Protein AF-A0A919C520-F1 (afdb_monomer_lite)

Secondary structure (DSSP, 8-state):
--EEEEE-TTS-EEEEEEEEEETTEEEEEEEEE--TT----GGGS--B-SSTT-EEEEEEEETTTTEEEEEEEETTEEEEEEEEHHHHHTT--SS-SEEEE---S-SSTTSPEEEEEEETTEEEEEE-PPPBTTTB-GGGT---EEEEEETTT--EEEEEE--TTTT-SS-EEEEEEEEEETTEEEEEEEEEESSTTS-EEEEEE-

pLDDT: mean 95.37, std 3.58, range [65.62, 98.81]

Sequence (206 aa):
MAMGVQHGADGTLWIWTETDAVDGYGRGVTRFRFAPGATRTTGDVNIRHPVEGSRTNQPALCPVTGRIAVRYRLGGTPRYRVWDLAAFTARDYAAGLADLAQTGAHPDPAAPFQGFALHGDHLYQLAGSAYDPRANPPAGHGDTHVSCLDIRTGELLARHRTEAAYSLRHREPEGLAVRTTGGTPHLYLGFASGDRGARKFSIYYK

Structure (mmCIF, N/CA/C/O backbone):
data_AF-A0A919C520-F1
#
_entry.id   AF-A0A919C520-F1
#
loop_
_atom_site.group_PDB
_atom_site.id
_atom_site.type_symbol
_atom_site.label_atom_id
_atom_site.label_alt_id
_atom_site.label_comp_id
_atom_site.label_asym_id
_atom_site.label_entity_id
_atom_site.label_seq_id
_atom_site.pdbx_PDB_ins_code
_atom_site.Cartn_x
_atom_site.Cartn_y
_atom_site.Cartn_z
_atom_site.occupancy
_atom_site.B_iso_or_equiv
_atom_site.auth_seq_id
_atom_site.auth_comp_id
_atom_site.auth_asym_id
_atom_site.auth_atom_id
_atom_site.pdbx_PDB_model_num
ATOM 1 N N . MET A 1 1 ? -5.066 1.626 -5.916 1.00 65.62 1 MET A N 1
ATOM 2 C CA . MET A 1 1 ? -6.136 1.095 -5.044 1.00 65.62 1 MET A CA 1
ATOM 3 C C . MET A 1 1 ? -5.483 0.266 -3.948 1.00 65.62 1 MET A C 1
ATOM 5 O O . MET A 1 1 ? -4.472 -0.361 -4.227 1.00 65.62 1 MET A O 1
ATOM 9 N N . ALA A 1 2 ? -6.013 0.273 -2.726 1.00 86.19 2 ALA A N 1
ATOM 10 C CA . ALA A 1 2 ? -5.552 -0.598 -1.642 1.00 86.19 2 ALA A CA 1
ATOM 11 C C . ALA A 1 2 ? -6.749 -1.231 -0.925 1.00 86.19 2 ALA A C 1
ATOM 13 O O . ALA A 1 2 ? -7.864 -0.701 -0.976 1.00 86.19 2 ALA A O 1
ATOM 14 N N . MET A 1 3 ? -6.511 -2.368 -0.275 1.00 92.38 3 MET A N 1
ATOM 15 C CA . MET A 1 3 ? -7.513 -3.071 0.516 1.00 92.38 3 MET A CA 1
ATOM 16 C C . MET A 1 3 ? -6.903 -3.593 1.815 1.00 92.38 3 MET A C 1
ATOM 18 O O . MET A 1 3 ? -5.759 -4.040 1.839 1.00 92.38 3 MET A O 1
ATOM 22 N N . GLY A 1 4 ? -7.701 -3.582 2.879 1.00 94.25 4 GLY A N 1
ATOM 23 C CA . GLY A 1 4 ? -7.381 -4.213 4.156 1.00 94.25 4 GLY A CA 1
ATOM 24 C C . GLY A 1 4 ? -8.433 -5.250 4.533 1.00 94.25 4 GLY A C 1
ATOM 25 O O . GLY A 1 4 ? -9.612 -5.084 4.226 1.00 94.25 4 GLY A O 1
ATOM 26 N N . VAL A 1 5 ? -8.016 -6.304 5.230 1.00 94.75 5 VAL A N 1
ATOM 27 C CA . VAL A 1 5 ? -8.920 -7.325 5.776 1.00 94.75 5 VAL A CA 1
ATOM 28 C C . VAL A 1 5 ? -8.824 -7.298 7.294 1.00 94.75 5 VAL A C 1
ATOM 30 O O . VAL A 1 5 ? -7.732 -7.384 7.854 1.00 94.75 5 VAL A O 1
ATOM 33 N N . GLN A 1 6 ? -9.968 -7.171 7.958 1.00 95.31 6 GLN A N 1
ATOM 34 C CA . GLN A 1 6 ? -10.083 -7.226 9.411 1.00 95.31 6 GLN A CA 1
ATOM 35 C C . GLN A 1 6 ? -10.979 -8.399 9.806 1.00 95.31 6 GLN A C 1
ATOM 37 O O . GLN A 1 6 ? -12.111 -8.512 9.338 1.00 95.31 6 GLN A O 1
ATOM 42 N N . HIS A 1 7 ? -10.484 -9.228 10.719 1.00 93.25 7 HIS A N 1
ATOM 43 C CA . HIS A 1 7 ? -11.265 -10.273 11.368 1.00 93.25 7 HIS A CA 1
ATOM 44 C C . HIS A 1 7 ? -11.895 -9.700 12.643 1.00 93.25 7 HIS A C 1
ATOM 46 O O . HIS A 1 7 ? -11.189 -9.207 13.521 1.00 93.25 7 HIS A O 1
ATOM 52 N N . GLY A 1 8 ? -13.223 -9.717 12.719 1.00 91.19 8 GLY A N 1
ATOM 53 C CA . GLY A 1 8 ? -13.971 -9.441 13.939 1.00 91.19 8 GLY A CA 1
ATOM 54 C C . GLY A 1 8 ? -13.859 -10.605 14.921 1.00 91.19 8 GLY A C 1
ATOM 55 O O . GLY A 1 8 ? -13.688 -11.755 14.515 1.00 91.19 8 GLY A O 1
ATOM 56 N N . ALA A 1 9 ? -13.975 -10.310 16.217 1.00 89.00 9 ALA A N 1
ATOM 57 C CA . ALA A 1 9 ? -13.957 -11.328 17.271 1.00 89.00 9 ALA A C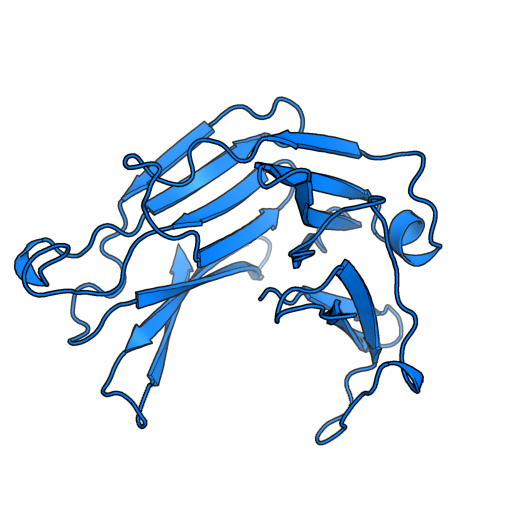A 1
ATOM 58 C C . ALA A 1 9 ? -15.129 -12.325 17.157 1.00 89.00 9 ALA A C 1
ATOM 60 O O . ALA A 1 9 ? -15.024 -13.465 17.591 1.00 89.00 9 ALA A O 1
ATOM 61 N N . ASP A 1 10 ? -16.222 -11.902 16.524 1.00 92.69 10 ASP A N 1
ATOM 62 C CA . ASP A 1 10 ? -17.411 -12.692 16.194 1.00 92.69 10 ASP A CA 1
ATOM 63 C C . ASP A 1 10 ? -17.260 -13.515 14.896 1.00 92.69 10 ASP A C 1
ATOM 65 O O . ASP A 1 10 ? -18.227 -14.095 14.407 1.00 92.69 10 ASP A O 1
ATOM 69 N N . GLY A 1 11 ? -16.067 -13.531 14.293 1.00 91.81 11 GLY A N 1
ATOM 70 C CA . GLY A 1 11 ? -15.808 -14.172 13.004 1.00 91.81 11 GLY A CA 1
ATOM 71 C C . GLY A 1 11 ? -16.240 -13.343 11.790 1.00 91.81 11 GLY A C 1
ATOM 72 O O . GLY A 1 11 ? -16.068 -13.792 10.655 1.00 91.81 11 GLY A O 1
ATOM 73 N N . THR A 1 12 ? -16.762 -12.125 11.979 1.00 95.44 12 THR A N 1
ATOM 74 C CA . THR A 1 12 ? -17.135 -11.255 10.860 1.00 95.44 12 THR A CA 1
ATOM 75 C C . THR A 1 12 ? -15.896 -10.812 10.082 1.00 95.44 12 THR A C 1
ATOM 77 O O . THR A 1 12 ? -14.954 -10.257 10.643 1.00 95.44 12 THR A O 1
ATOM 80 N N . LEU A 1 13 ? -15.912 -10.988 8.761 1.00 96.44 13 LEU A N 1
ATOM 81 C CA . LEU A 1 13 ? -14.871 -10.471 7.873 1.00 96.44 13 LEU A CA 1
ATOM 82 C C . LEU A 1 13 ? -15.247 -9.078 7.372 1.00 96.44 13 LEU A C 1
ATOM 84 O O . LEU A 1 13 ? -16.271 -8.901 6.710 1.00 96.44 13 LEU A O 1
ATOM 88 N N . TRP A 1 14 ? -14.400 -8.100 7.665 1.00 96.94 14 TRP A N 1
ATOM 89 C CA . TRP A 1 14 ? -14.538 -6.726 7.200 1.00 96.94 14 TRP A CA 1
ATOM 90 C C . TRP A 1 14 ? -13.512 -6.432 6.113 1.00 96.94 14 TRP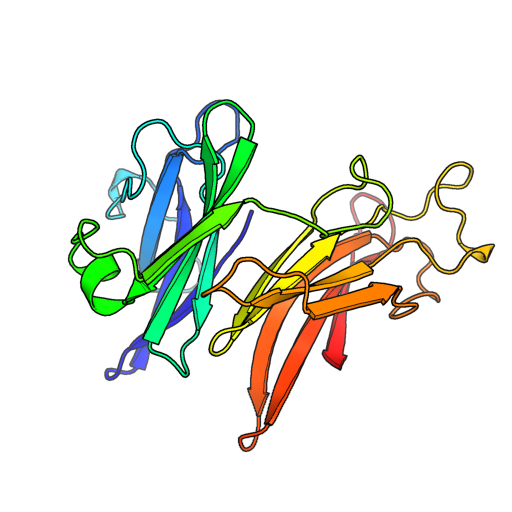 A C 1
ATOM 92 O O . TRP A 1 14 ? -12.317 -6.669 6.298 1.00 96.94 14 TRP A O 1
ATOM 102 N N . ILE A 1 15 ? -13.978 -5.869 5.002 1.00 97.00 15 ILE A N 1
ATOM 103 C CA . ILE A 1 15 ? -13.124 -5.347 3.935 1.00 97.00 15 ILE A CA 1
ATOM 104 C C . ILE A 1 15 ? -13.029 -3.841 4.097 1.00 97.00 15 ILE A C 1
ATOM 106 O O . ILE A 1 15 ? -14.057 -3.170 4.162 1.00 97.00 15 ILE A O 1
ATOM 110 N N . TRP A 1 16 ? -11.806 -3.328 4.141 1.00 97.62 16 TRP A N 1
ATOM 111 C CA . TRP A 1 16 ? -11.489 -1.908 4.125 1.00 97.62 16 TRP A CA 1
ATOM 112 C C . TRP A 1 16 ? -11.004 -1.507 2.744 1.00 97.62 16 TRP A C 1
ATOM 114 O O . TRP A 1 16 ? -10.153 -2.186 2.174 1.00 97.62 16 TRP A O 1
ATOM 124 N N . THR A 1 17 ? -11.518 -0.406 2.209 1.00 96.25 17 THR A N 1
ATOM 125 C CA . THR A 1 17 ? -11.112 0.075 0.888 1.00 96.25 17 THR A CA 1
ATOM 126 C C . THR A 1 17 ? -11.341 1.575 0.734 1.00 96.25 17 THR A C 1
ATOM 128 O O . THR A 1 17 ? -12.060 2.206 1.514 1.00 96.25 17 THR A O 1
ATOM 131 N N . GLU A 1 18 ? -10.688 2.127 -0.278 1.00 95.12 18 GLU A N 1
ATOM 132 C CA . GLU A 1 18 ? -10.906 3.470 -0.798 1.00 95.12 18 GLU A CA 1
ATOM 133 C C . GLU A 1 18 ? -12.329 3.593 -1.383 1.00 95.12 18 GLU A C 1
ATOM 135 O O . GLU A 1 18 ? -12.842 2.660 -1.998 1.00 95.12 18 GLU A O 1
ATOM 140 N N . THR A 1 19 ? -12.997 4.730 -1.190 1.00 94.88 19 THR A N 1
ATOM 141 C CA . THR A 1 19 ? -14.359 4.976 -1.695 1.00 94.88 19 THR A CA 1
ATOM 142 C C . THR A 1 19 ? -14.589 6.463 -1.987 1.00 94.88 19 THR A C 1
ATOM 144 O O . THR A 1 19 ? -13.684 7.281 -1.810 1.00 94.88 19 THR A O 1
ATOM 147 N N . ASP A 1 20 ? -15.806 6.821 -2.410 1.00 93.38 20 ASP A N 1
ATOM 148 C CA . ASP A 1 20 ? -16.211 8.198 -2.733 1.00 93.38 20 ASP A CA 1
ATOM 149 C C . ASP A 1 20 ? -15.292 8.825 -3.795 1.00 93.38 20 ASP A C 1
ATOM 151 O O . ASP A 1 20 ? -14.592 9.818 -3.565 1.00 93.38 20 ASP A O 1
ATOM 155 N N . ALA A 1 21 ? -15.214 8.144 -4.942 1.00 91.88 21 ALA A N 1
ATOM 156 C CA . ALA A 1 21 ? -14.310 8.497 -6.023 1.00 91.88 21 ALA A CA 1
ATOM 157 C C . ALA A 1 21 ? -14.768 9.747 -6.779 1.00 91.88 21 ALA A C 1
ATOM 159 O O . ALA A 1 21 ? -15.905 9.837 -7.235 1.00 91.88 21 ALA A O 1
ATOM 160 N N . VAL A 1 22 ? -13.828 10.667 -6.981 1.00 88.19 22 VAL A N 1
ATOM 161 C CA . VAL A 1 22 ? -13.938 11.798 -7.907 1.00 88.19 22 VAL A CA 1
ATOM 162 C C . VAL A 1 22 ? -12.764 11.690 -8.874 1.00 88.19 22 VAL A C 1
ATOM 164 O O . VAL A 1 22 ? -11.627 11.478 -8.443 1.00 88.19 22 VAL A O 1
ATOM 167 N N . ASP A 1 23 ? -13.031 11.769 -10.177 1.00 87.75 23 ASP A N 1
ATOM 168 C CA . ASP A 1 23 ? -12.045 11.574 -11.257 1.00 87.75 23 ASP A CA 1
ATOM 169 C C . ASP A 1 23 ? -11.238 10.265 -11.133 1.00 87.75 23 ASP A C 1
ATOM 171 O O . ASP A 1 23 ? -10.046 10.220 -11.425 1.00 87.75 23 ASP A O 1
ATOM 175 N N . GLY A 1 24 ? -11.872 9.201 -10.629 1.00 86.25 24 GLY A N 1
ATOM 176 C CA . GLY A 1 24 ? -11.227 7.898 -10.425 1.00 86.25 24 GLY A CA 1
ATOM 177 C C . GLY A 1 24 ? -10.381 7.771 -9.151 1.00 86.25 24 GLY A C 1
ATOM 178 O O . GLY A 1 24 ? -9.782 6.721 -8.935 1.00 86.25 24 GLY A O 1
ATOM 179 N N . TYR A 1 25 ? -10.356 8.788 -8.282 1.00 88.00 25 TYR A N 1
ATOM 180 C CA . TYR A 1 25 ? -9.616 8.767 -7.015 1.00 88.00 25 TYR A CA 1
ATOM 181 C C . TYR A 1 25 ? -10.553 8.933 -5.822 1.00 88.00 25 TYR A C 1
ATOM 183 O O . TYR A 1 25 ? -11.295 9.913 -5.743 1.00 88.00 25 TYR A O 1
ATOM 191 N N . GLY A 1 26 ? -10.489 8.013 -4.865 1.00 90.50 26 GLY A N 1
ATOM 19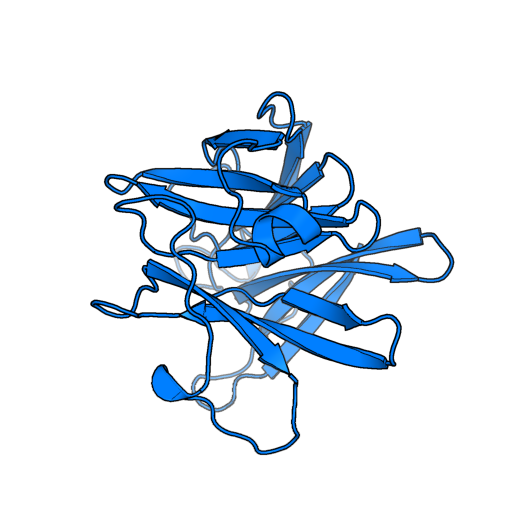2 C CA . GLY A 1 26 ? -11.311 8.041 -3.663 1.00 90.50 26 GLY A CA 1
ATOM 193 C C . GLY A 1 26 ? -10.870 9.091 -2.655 1.00 90.50 26 GLY A C 1
ATOM 194 O O . GLY A 1 26 ? -9.690 9.247 -2.321 1.00 90.50 26 GLY A O 1
ATOM 195 N N . ARG A 1 27 ? -11.852 9.825 -2.146 1.00 93.31 27 ARG A N 1
ATOM 196 C CA . ARG A 1 27 ? -11.678 10.824 -1.083 1.00 93.31 27 ARG A CA 1
ATOM 197 C C . ARG A 1 27 ? -11.965 10.251 0.300 1.00 93.31 27 ARG A C 1
ATOM 199 O O . ARG A 1 27 ? -11.598 10.855 1.300 1.00 93.31 27 ARG A O 1
ATOM 206 N N . GLY A 1 28 ? -12.607 9.087 0.353 1.00 94.94 28 GLY A N 1
ATOM 207 C CA . GLY A 1 28 ? -12.981 8.435 1.593 1.00 94.94 28 GLY A CA 1
ATOM 208 C C . GLY A 1 28 ? -12.366 7.053 1.758 1.00 94.94 28 GLY A C 1
ATOM 209 O O . GLY A 1 28 ? -11.882 6.428 0.816 1.00 94.94 28 GLY A O 1
ATOM 210 N N . VAL A 1 29 ? -12.454 6.557 2.984 1.00 97.25 29 VAL A N 1
ATOM 211 C CA . VAL A 1 29 ? -12.217 5.164 3.354 1.00 97.25 29 VAL A CA 1
ATOM 212 C C . VAL A 1 29 ? -13.527 4.589 3.870 1.00 97.25 29 VAL A C 1
ATOM 214 O O . VAL A 1 29 ? -14.287 5.252 4.577 1.00 97.25 29 VAL A O 1
ATOM 217 N N . THR A 1 30 ? -13.812 3.335 3.556 1.00 96.69 30 THR A N 1
ATOM 218 C CA . THR A 1 30 ? -14.937 2.629 4.160 1.00 96.69 30 THR A CA 1
ATOM 219 C C . THR A 1 30 ? -14.545 1.242 4.625 1.00 96.69 30 THR A C 1
ATOM 221 O O . THR A 1 30 ? -13.476 0.734 4.287 1.00 96.69 30 THR A O 1
ATOM 224 N N . ARG A 1 31 ? -15.444 0.641 5.406 1.00 96.25 31 ARG A N 1
ATOM 225 C CA . ARG A 1 31 ? -15.443 -0.788 5.670 1.00 96.25 31 ARG A CA 1
ATOM 226 C C . ARG A 1 31 ? -16.840 -1.358 5.509 1.00 96.25 31 ARG A C 1
ATOM 228 O O . ARG A 1 31 ? -17.814 -0.709 5.895 1.00 96.25 31 ARG A O 1
ATOM 235 N N . PHE A 1 32 ? -16.924 -2.591 5.040 1.00 96.12 32 PHE A N 1
ATOM 236 C CA . PHE A 1 32 ? -18.176 -3.334 4.940 1.00 96.12 32 PHE A CA 1
ATOM 237 C C . PHE A 1 32 ? -17.951 -4.813 5.241 1.00 96.12 32 PHE A C 1
ATOM 239 O O . PHE A 1 32 ? -16.841 -5.330 5.089 1.00 96.12 32 PHE A O 1
ATOM 246 N N . ARG A 1 33 ? -19.009 -5.499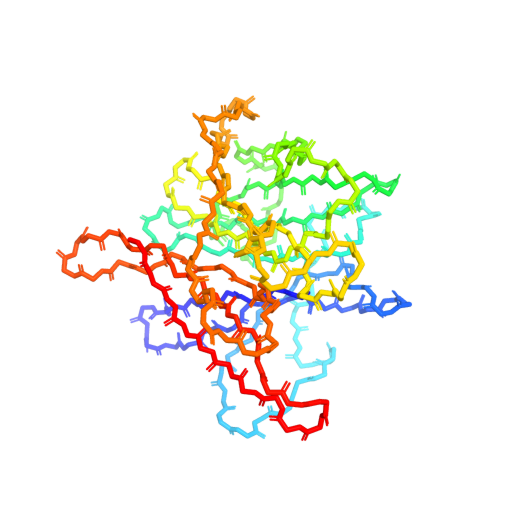 5.678 1.00 96.06 33 ARG A N 1
ATOM 247 C CA . ARG A 1 33 ? -18.972 -6.946 5.882 1.00 96.06 33 ARG A CA 1
ATOM 248 C C . ARG A 1 33 ? -18.863 -7.643 4.530 1.00 96.06 33 ARG A C 1
ATOM 250 O O . ARG A 1 33 ? -19.684 -7.402 3.639 1.00 96.06 33 ARG A O 1
ATOM 257 N N . PHE A 1 34 ? -17.873 -8.518 4.405 1.00 96.62 34 PHE A N 1
ATOM 258 C CA . PHE A 1 34 ? -17.724 -9.382 3.247 1.00 96.62 34 PHE A CA 1
ATOM 259 C C . PHE A 1 34 ? -18.947 -10.295 3.113 1.00 96.62 34 PHE A C 1
ATOM 261 O O . PHE A 1 34 ? -19.378 -10.928 4.079 1.00 96.62 34 PHE A O 1
ATOM 268 N N . ALA A 1 35 ? -19.488 -10.362 1.902 1.00 95.62 35 ALA A N 1
ATOM 269 C CA . ALA A 1 35 ? -20.529 -11.298 1.515 1.00 95.62 35 ALA A CA 1
ATOM 270 C C . ALA A 1 35 ? -20.216 -11.776 0.086 1.00 95.62 35 ALA A C 1
ATOM 272 O O . ALA A 1 35 ? -20.043 -10.928 -0.795 1.00 95.62 35 ALA A O 1
ATOM 273 N N . PRO A 1 36 ? -20.100 -13.095 -0.159 1.00 95.50 36 PRO A N 1
ATOM 274 C CA . PRO A 1 36 ? -19.820 -13.619 -1.492 1.00 95.50 36 PRO A CA 1
ATOM 275 C C . PRO A 1 36 ? -20.836 -13.119 -2.524 1.00 95.50 36 PRO A C 1
ATOM 277 O O . PRO A 1 36 ? -22.037 -13.141 -2.271 1.00 95.50 36 PRO A O 1
ATOM 280 N N . GLY A 1 37 ? -20.349 -12.652 -3.677 1.00 95.88 37 GLY A N 1
ATOM 281 C CA . GLY A 1 37 ? -21.191 -12.163 -4.776 1.00 95.88 37 GLY A CA 1
ATOM 282 C C . GLY A 1 37 ? -21.897 -10.825 -4.527 1.00 95.88 37 GLY A C 1
ATOM 283 O O . GLY A 1 37 ? -22.633 -10.368 -5.395 1.00 95.88 37 GLY A O 1
ATOM 284 N N . ALA A 1 38 ? -21.687 -10.180 -3.376 1.00 94.38 38 ALA A N 1
ATOM 285 C CA . ALA A 1 38 ? -22.339 -8.913 -3.073 1.00 94.38 38 ALA A CA 1
ATOM 286 C C . ALA A 1 38 ? -21.665 -7.729 -3.780 1.00 94.38 38 ALA A C 1
ATOM 288 O O . ALA A 1 38 ? -20.440 -7.604 -3.803 1.00 94.38 38 ALA A O 1
ATOM 289 N N . THR A 1 39 ? -22.488 -6.799 -4.259 1.00 94.44 39 THR A N 1
ATOM 290 C CA . THR A 1 39 ? -22.068 -5.458 -4.675 1.00 94.44 39 THR A CA 1
ATOM 291 C C . THR A 1 39 ? -22.414 -4.460 -3.574 1.00 94.44 39 THR A C 1
ATOM 293 O O . THR A 1 39 ? -23.442 -4.593 -2.911 1.00 94.44 39 THR A O 1
ATOM 296 N N . ARG A 1 40 ? -21.544 -3.469 -3.358 1.00 92.25 40 ARG A N 1
ATOM 297 C CA . ARG A 1 40 ? -21.779 -2.363 -2.426 1.00 92.25 40 ARG A CA 1
ATOM 298 C C . ARG A 1 40 ? -21.722 -1.045 -3.177 1.00 92.25 40 ARG A C 1
ATOM 300 O O . ARG A 1 40 ? -20.807 -0.812 -3.962 1.00 92.25 40 ARG A O 1
ATOM 307 N N . THR A 1 41 ? -22.690 -0.194 -2.901 1.00 91.25 41 THR A N 1
ATOM 308 C CA . THR A 1 41 ? -22.777 1.191 -3.348 1.00 91.25 41 THR A CA 1
ATOM 309 C C . THR A 1 41 ? -22.439 2.126 -2.190 1.00 91.25 41 THR A C 1
ATOM 311 O O . THR A 1 41 ? -22.280 1.700 -1.043 1.00 91.25 41 THR A O 1
ATOM 314 N N . THR A 1 42 ? -22.350 3.424 -2.466 1.00 87.31 42 THR A N 1
ATOM 315 C CA . THR A 1 42 ? -22.170 4.445 -1.425 1.00 87.31 42 THR A CA 1
ATOM 316 C C . THR A 1 42 ? -23.316 4.462 -0.410 1.00 87.31 42 THR A C 1
ATOM 318 O O . THR A 1 42 ? -23.076 4.794 0.745 1.00 87.31 42 THR A O 1
ATOM 321 N N . GLY A 1 43 ? -24.528 4.047 -0.803 1.00 90.12 43 GLY A N 1
ATOM 322 C CA . GLY A 1 43 ? -25.675 3.917 0.101 1.00 90.12 43 GLY A CA 1
ATOM 323 C C . GLY A 1 43 ? -25.580 2.734 1.071 1.00 90.12 43 GLY A C 1
ATOM 324 O O . GLY A 1 43 ? -26.231 2.747 2.110 1.00 90.12 43 GLY A O 1
ATOM 325 N N . ASP A 1 44 ? -24.741 1.736 0.775 1.00 92.69 44 ASP A N 1
ATOM 326 C CA . ASP A 1 44 ? -24.592 0.528 1.598 1.00 92.69 44 ASP A CA 1
ATOM 327 C C . ASP A 1 44 ? -23.524 0.661 2.690 1.00 92.69 44 ASP A C 1
ATOM 329 O O . ASP A 1 44 ? -23.352 -0.243 3.515 1.00 92.69 44 ASP A O 1
ATOM 333 N N . VAL A 1 45 ? -22.729 1.735 2.659 1.00 94.75 45 VAL A N 1
ATOM 334 C CA . VAL A 1 45 ? -21.485 1.808 3.423 1.00 94.75 45 VAL A CA 1
ATOM 335 C C . VAL A 1 45 ? -21.323 3.117 4.176 1.00 94.75 45 VAL A C 1
ATOM 337 O O . VAL A 1 45 ? -21.747 4.192 3.771 1.00 94.75 45 VAL A O 1
ATOM 340 N N . ASN A 1 46 ? -20.614 3.022 5.294 1.00 94.25 46 ASN A N 1
ATOM 341 C CA . ASN A 1 46 ? -20.250 4.173 6.099 1.00 94.25 46 ASN A CA 1
ATOM 342 C C . ASN A 1 46 ? -18.951 4.784 5.571 1.00 94.25 46 ASN A C 1
ATOM 344 O O . ASN A 1 46 ? -17.865 4.246 5.816 1.00 94.25 46 ASN A O 1
ATOM 348 N N . ILE A 1 47 ? -19.063 5.894 4.845 1.00 95.69 47 ILE A N 1
ATOM 349 C CA . ILE A 1 47 ? -17.916 6.623 4.292 1.00 95.69 47 ILE A CA 1
ATOM 350 C C . ILE A 1 47 ? -17.254 7.467 5.389 1.00 95.69 47 ILE A C 1
ATOM 352 O O . ILE A 1 47 ? -17.937 8.088 6.211 1.00 95.69 47 ILE A O 1
ATOM 356 N N . ARG A 1 48 ? -15.918 7.449 5.420 1.00 95.81 48 ARG A N 1
ATOM 357 C CA . ARG A 1 48 ? -15.056 8.191 6.346 1.00 95.81 48 ARG A CA 1
ATOM 358 C C . ARG A 1 48 ? -14.113 9.094 5.563 1.00 95.81 48 ARG A C 1
ATOM 360 O O . ARG A 1 48 ? -13.430 8.601 4.671 1.00 95.81 48 ARG A O 1
ATOM 367 N N . HIS A 1 49 ? -14.003 10.355 5.965 1.00 95.88 49 HIS A N 1
ATOM 368 C CA . HIS A 1 49 ? -13.052 11.327 5.416 1.00 95.88 49 HIS A CA 1
ATOM 369 C C . HIS A 1 49 ? -12.064 11.726 6.522 1.00 95.88 49 HIS A C 1
ATOM 371 O O . HIS A 1 49 ? -12.269 12.729 7.197 1.00 95.88 49 HIS A O 1
ATOM 377 N N . PRO A 1 50 ? -11.039 10.898 6.801 1.00 94.44 50 PRO A N 1
ATOM 378 C CA . PRO A 1 50 ? -10.169 11.087 7.967 1.00 94.44 50 PRO A CA 1
ATOM 379 C C . PRO A 1 50 ? -9.189 12.261 7.825 1.00 94.44 50 PRO A C 1
ATOM 381 O O . PRO A 1 50 ? -8.583 12.685 8.808 1.00 94.44 50 PRO A O 1
ATOM 384 N N . VAL A 1 51 ? -8.995 12.760 6.602 1.00 94.56 51 VAL A N 1
ATOM 385 C CA . VAL A 1 51 ? -8.163 13.926 6.300 1.00 94.56 51 VAL A CA 1
ATOM 386 C C . VAL A 1 51 ? -8.941 14.810 5.332 1.00 94.56 51 VAL A C 1
ATOM 388 O O . VAL A 1 51 ? -9.200 14.412 4.199 1.00 94.56 51 VAL A O 1
ATOM 391 N N . GLU A 1 52 ? -9.324 15.999 5.786 1.00 93.44 52 GLU A N 1
ATOM 392 C CA . GLU A 1 52 ? -10.078 16.957 4.974 1.00 93.44 52 GLU A CA 1
ATOM 393 C C . GLU A 1 52 ? -9.284 17.368 3.721 1.00 93.44 52 GLU A C 1
ATOM 395 O O . GLU A 1 52 ? -8.065 17.553 3.772 1.00 93.44 52 GLU A O 1
ATOM 400 N N . GLY A 1 53 ? -9.965 17.480 2.578 1.00 93.56 53 GLY A N 1
ATOM 401 C CA . GLY A 1 53 ? -9.344 17.835 1.295 1.00 93.56 53 GLY A CA 1
ATOM 402 C C . GLY A 1 53 ? -8.405 16.782 0.684 1.00 93.56 53 GLY A C 1
ATOM 403 O O . GLY A 1 53 ? -7.789 17.050 -0.353 1.00 93.56 53 GLY A O 1
ATOM 404 N N . SER A 1 54 ? -8.270 15.593 1.280 1.00 95.44 54 SER A N 1
ATOM 405 C CA . SER A 1 54 ? -7.389 14.549 0.755 1.00 95.44 54 SER A CA 1
ATOM 406 C C . SER A 1 54 ? -8.001 13.769 -0.419 1.00 95.44 54 SER A C 1
ATOM 408 O O . SER A 1 54 ? -9.218 13.651 -0.580 1.00 95.44 54 SER A O 1
ATOM 410 N N . ARG A 1 55 ? -7.135 13.186 -1.253 1.00 95.06 55 ARG A N 1
ATOM 411 C CA . ARG A 1 55 ? -7.504 12.255 -2.335 1.00 95.06 55 ARG A CA 1
ATOM 412 C C . ARG A 1 55 ? -6.639 11.001 -2.282 1.00 95.06 55 ARG A C 1
ATOM 414 O O . ARG A 1 55 ? -5.604 10.980 -1.619 1.00 95.06 55 ARG A O 1
ATOM 421 N N . THR A 1 56 ? -7.028 9.976 -3.036 1.00 94.00 56 THR A N 1
ATOM 422 C CA . THR A 1 56 ? -6.276 8.718 -3.150 1.00 94.00 56 THR A CA 1
ATOM 423 C C . THR A 1 56 ? -6.134 8.004 -1.799 1.00 94.00 56 THR A C 1
ATOM 425 O O . THR A 1 56 ? -5.034 7.594 -1.430 1.00 94.00 56 THR A O 1
ATOM 428 N N . ASN A 1 57 ? -7.220 7.925 -1.023 1.00 96.25 57 ASN A N 1
ATOM 429 C CA . ASN A 1 57 ? -7.199 7.441 0.361 1.00 96.25 57 ASN A CA 1
ATOM 430 C C . ASN A 1 57 ? -7.141 5.911 0.421 1.00 96.25 57 ASN A C 1
ATOM 432 O O . ASN A 1 57 ? -8.157 5.221 0.404 1.00 96.25 57 ASN A O 1
ATOM 436 N N . GLN A 1 58 ? -5.928 5.381 0.506 1.00 96.31 58 GLN A N 1
ATOM 437 C CA . GLN A 1 58 ? -5.613 3.962 0.417 1.00 96.31 58 GLN A CA 1
ATOM 438 C C . GLN A 1 58 ? -5.340 3.391 1.817 1.00 96.31 58 GLN A C 1
ATOM 440 O O . GLN A 1 58 ? -4.330 3.761 2.416 1.00 96.31 58 GLN A O 1
ATOM 445 N N . PRO A 1 59 ? -6.203 2.512 2.361 1.00 97.56 59 PRO A N 1
ATOM 446 C CA . PRO A 1 59 ? -6.008 1.942 3.691 1.00 97.56 59 PRO A CA 1
ATOM 447 C C . PRO A 1 59 ? -5.104 0.698 3.679 1.00 97.56 59 PRO A C 1
ATOM 449 O O . PRO A 1 59 ? -5.197 -0.139 2.782 1.00 97.56 59 PRO A O 1
ATOM 452 N N . ALA A 1 60 ? -4.308 0.533 4.736 1.00 97.56 60 ALA A N 1
ATOM 453 C CA . ALA A 1 60 ? -3.612 -0.701 5.093 1.00 97.56 60 ALA A CA 1
ATOM 454 C C . ALA A 1 60 ? -3.726 -0.943 6.605 1.00 97.56 60 ALA A C 1
ATOM 456 O O . ALA A 1 60 ? -3.571 -0.021 7.407 1.00 97.56 60 ALA A O 1
ATOM 457 N N . LEU A 1 61 ? -3.995 -2.184 7.003 1.00 97.56 61 LEU A N 1
ATOM 458 C CA . LEU A 1 61 ? -4.175 -2.558 8.406 1.00 97.56 61 LEU A CA 1
ATOM 459 C C . LEU A 1 61 ? -2.948 -3.278 8.953 1.00 97.56 61 LEU A C 1
ATOM 461 O O . LEU A 1 61 ? -2.330 -4.070 8.246 1.00 97.56 61 LEU A O 1
ATOM 465 N N . CYS A 1 62 ? -2.683 -3.088 10.243 1.00 96.75 62 CYS A N 1
ATOM 466 C CA . CYS A 1 62 ? -1.814 -3.953 11.025 1.00 96.75 62 CYS A CA 1
ATOM 467 C C . CYS A 1 62 ? -2.630 -4.636 12.133 1.00 96.75 62 CYS A C 1
ATOM 469 O O . CYS A 1 62 ? -2.855 -4.035 13.186 1.00 96.75 62 CYS A O 1
ATOM 471 N N . PRO A 1 63 ? -3.064 -5.895 11.934 1.00 92.88 63 PRO A N 1
ATOM 472 C CA . PRO A 1 63 ? -3.818 -6.630 12.950 1.00 92.88 63 PRO A CA 1
ATOM 473 C C . PRO A 1 63 ? -3.030 -6.867 14.243 1.00 92.88 63 PRO A C 1
ATOM 475 O O . PRO A 1 63 ? -3.629 -6.952 15.306 1.00 92.88 63 PRO A O 1
ATOM 478 N N . VAL A 1 64 ? -1.696 -6.946 14.160 1.00 93.62 64 VAL A N 1
ATOM 479 C CA . VAL A 1 64 ? -0.818 -7.193 15.317 1.00 93.62 64 VAL A CA 1
ATOM 480 C C . VAL A 1 64 ? -0.817 -6.017 16.292 1.00 93.62 64 VAL A C 1
ATOM 482 O O . VAL A 1 64 ? -0.807 -6.231 17.498 1.00 93.62 64 VAL A O 1
ATOM 485 N N . THR A 1 65 ? -0.846 -4.782 15.787 1.00 95.44 65 THR A N 1
ATOM 486 C CA . THR A 1 65 ? -0.844 -3.573 16.628 1.00 95.44 65 THR A CA 1
ATOM 487 C C . THR A 1 65 ? -2.205 -2.901 16.736 1.00 95.44 65 THR A C 1
ATOM 489 O O . THR A 1 65 ? -2.318 -1.895 17.427 1.00 95.44 65 THR A O 1
ATOM 492 N N . GLY A 1 66 ? -3.231 -3.415 16.050 1.00 96.25 66 GLY A N 1
ATOM 493 C CA . GLY A 1 66 ? -4.551 -2.790 16.016 1.00 96.25 66 GLY A CA 1
ATOM 494 C C . GLY A 1 66 ? -4.536 -1.408 15.361 1.00 96.25 66 GLY A C 1
ATOM 495 O O . GLY A 1 66 ? -5.261 -0.523 15.796 1.00 96.25 66 GLY A O 1
ATOM 496 N N . ARG A 1 67 ? -3.709 -1.197 14.329 1.00 98.00 67 ARG A N 1
ATOM 497 C CA . ARG A 1 67 ? -3.547 0.111 13.665 1.00 98.00 67 ARG A CA 1
ATOM 498 C C . ARG A 1 67 ? -4.019 0.096 12.219 1.00 98.00 67 ARG A C 1
ATOM 500 O O . ARG A 1 67 ? -4.004 -0.941 11.552 1.00 98.00 67 ARG A O 1
ATOM 507 N N . ILE A 1 68 ? -4.372 1.273 11.718 1.00 98.38 68 ILE A N 1
ATOM 508 C CA . ILE A 1 68 ? -4.619 1.541 10.301 1.00 98.38 68 ILE A CA 1
ATOM 509 C C . ILE A 1 68 ? -3.715 2.671 9.830 1.00 98.38 68 ILE A C 1
ATOM 511 O O . ILE A 1 68 ? -3.667 3.734 10.442 1.00 98.38 68 ILE A O 1
ATOM 515 N N . ALA A 1 69 ? -3.020 2.447 8.721 1.00 98.25 69 ALA A N 1
ATOM 516 C CA . ALA A 1 69 ? -2.380 3.500 7.955 1.00 98.25 69 ALA A CA 1
ATOM 517 C C . ALA A 1 69 ? -3.267 3.849 6.758 1.00 98.25 69 ALA A C 1
ATOM 519 O O . ALA A 1 69 ? -3.736 2.961 6.046 1.00 98.25 69 ALA A O 1
ATOM 520 N N . VAL A 1 70 ? -3.472 5.138 6.513 1.00 98.12 70 VAL A N 1
ATOM 521 C CA . VAL A 1 70 ? -4.052 5.633 5.265 1.00 98.12 70 VAL A CA 1
ATOM 522 C C . VAL A 1 70 ? -2.966 6.392 4.532 1.00 98.12 70 VAL A C 1
ATOM 524 O O . VAL A 1 70 ? -2.429 7.380 5.037 1.00 98.12 70 VAL A O 1
ATOM 527 N N . ARG A 1 71 ? -2.647 5.926 3.329 1.00 98.06 71 ARG A N 1
ATOM 528 C CA . ARG A 1 71 ? -1.905 6.719 2.362 1.00 98.06 71 ARG A CA 1
ATOM 529 C C . ARG A 1 71 ? -2.881 7.665 1.679 1.00 98.06 71 ARG A C 1
ATOM 531 O O . ARG A 1 71 ? -3.931 7.223 1.231 1.00 98.06 71 ARG A O 1
ATOM 538 N N . TYR A 1 72 ? -2.541 8.940 1.588 1.00 97.12 72 TYR A N 1
ATOM 539 C CA . TYR A 1 72 ? -3.386 9.960 0.971 1.00 97.12 72 TYR A CA 1
ATOM 540 C C . TYR A 1 72 ? -2.528 10.988 0.236 1.00 97.12 72 TYR A C 1
ATOM 542 O O . TYR A 1 72 ? -1.317 11.066 0.438 1.00 97.12 72 TYR A O 1
ATOM 550 N N . ARG A 1 73 ? -3.145 11.787 -0.633 1.00 96.75 73 ARG A N 1
ATOM 551 C CA . ARG A 1 73 ? -2.538 12.973 -1.241 1.00 96.75 73 ARG A CA 1
ATOM 552 C C . ARG A 1 73 ? -3.243 14.221 -0.739 1.00 96.75 73 ARG A C 1
ATOM 554 O O . ARG A 1 73 ? -4.468 14.290 -0.796 1.00 96.75 73 ARG A O 1
ATOM 561 N N . LEU A 1 74 ? -2.468 15.213 -0.313 1.00 95.69 74 LEU A N 1
ATOM 562 C CA . LEU A 1 74 ? -2.954 16.544 0.048 1.00 95.69 74 LEU A CA 1
ATOM 563 C C . LEU A 1 74 ? -2.188 17.578 -0.776 1.00 95.69 74 LEU A C 1
ATOM 565 O O . LEU A 1 74 ? -0.958 17.562 -0.789 1.00 95.69 74 LEU A O 1
ATOM 569 N N . GLY A 1 75 ? -2.903 18.414 -1.536 1.00 93.69 75 GLY A N 1
ATOM 570 C CA . GLY A 1 75 ? -2.267 19.340 -2.484 1.00 93.69 75 GLY A CA 1
ATOM 571 C C . GLY A 1 75 ? -1.358 18.637 -3.505 1.00 93.69 75 GLY A C 1
ATOM 572 O O . GLY A 1 75 ? -0.327 19.173 -3.886 1.00 93.69 75 GLY A O 1
ATOM 573 N N . GLY A 1 76 ? -1.685 17.396 -3.887 1.00 92.44 76 GLY A N 1
ATOM 574 C CA . GLY A 1 76 ? -0.870 16.563 -4.783 1.00 92.44 76 GLY A CA 1
ATOM 575 C C . GLY A 1 76 ? 0.261 15.781 -4.100 1.00 92.44 76 GLY A C 1
ATOM 576 O O . GLY A 1 76 ? 0.716 14.779 -4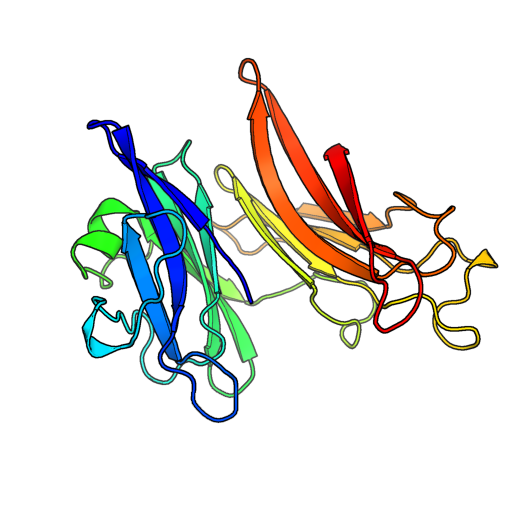.660 1.00 92.44 76 GLY A O 1
ATOM 577 N N . THR A 1 77 ? 0.650 16.147 -2.879 1.00 95.69 77 THR A N 1
ATOM 578 C CA . THR A 1 77 ? 1.764 15.531 -2.146 1.00 95.69 77 THR A CA 1
ATOM 579 C C . THR A 1 77 ? 1.321 14.265 -1.410 1.00 95.69 77 THR A C 1
ATOM 581 O O . THR A 1 77 ? 0.413 14.342 -0.578 1.00 95.69 77 THR A O 1
ATOM 584 N N . PRO A 1 78 ? 1.934 13.097 -1.679 1.00 97.12 78 PRO A N 1
ATOM 585 C CA . PRO A 1 78 ? 1.605 11.859 -0.987 1.00 97.12 78 PRO A CA 1
ATOM 586 C C . PRO A 1 78 ? 2.150 11.826 0.448 1.00 97.12 78 PRO A C 1
ATOM 588 O O . PRO A 1 78 ? 3.294 12.200 0.717 1.00 97.12 78 PRO A O 1
ATOM 591 N N . ARG A 1 79 ? 1.323 11.334 1.368 1.00 98.00 79 ARG A N 1
ATOM 592 C CA . ARG A 1 79 ? 1.596 11.209 2.801 1.00 98.00 79 ARG A CA 1
ATOM 593 C C . ARG A 1 79 ? 1.002 9.915 3.344 1.00 98.00 79 ARG A C 1
ATOM 595 O O . ARG A 1 79 ? 0.121 9.318 2.723 1.00 98.00 79 ARG A O 1
ATOM 602 N N . TYR A 1 80 ? 1.449 9.528 4.530 1.00 98.44 80 TYR A N 1
ATOM 603 C CA . TYR A 1 80 ? 0.821 8.496 5.342 1.00 98.44 80 TYR A CA 1
ATOM 604 C C . TYR A 1 80 ? 0.382 9.102 6.666 1.00 98.44 80 TYR A C 1
ATOM 606 O O . TYR A 1 80 ? 1.136 9.849 7.284 1.00 98.44 80 TYR A O 1
ATOM 614 N N . ARG A 1 81 ? -0.813 8.742 7.128 1.00 98.06 81 ARG A N 1
ATOM 615 C CA . ARG A 1 81 ? -1.233 8.986 8.508 1.00 98.06 81 ARG A CA 1
ATOM 616 C C . ARG A 1 81 ? -1.690 7.675 9.130 1.00 98.06 81 ARG A C 1
ATOM 618 O O . ARG A 1 81 ? -2.310 6.853 8.454 1.00 98.06 81 ARG A O 1
ATOM 625 N N . VAL A 1 82 ? -1.322 7.461 10.387 1.00 98.50 82 VAL A N 1
ATOM 626 C CA . VAL A 1 82 ? -1.590 6.227 11.132 1.00 98.50 82 VAL A CA 1
ATOM 627 C C . VAL A 1 82 ? -2.496 6.543 12.310 1.00 98.50 82 VAL A C 1
ATOM 629 O O . VAL A 1 82 ? -2.281 7.532 13.006 1.00 98.50 82 VAL A O 1
ATOM 632 N N . TRP A 1 83 ? -3.483 5.688 12.554 1.00 98.44 83 TRP A N 1
ATOM 633 C CA . TRP A 1 83 ? -4.381 5.763 13.703 1.00 98.44 83 TRP A CA 1
ATOM 634 C C . TRP A 1 83 ? -4.487 4.411 14.397 1.00 98.44 83 TRP A C 1
ATOM 636 O O . TRP A 1 83 ? -4.217 3.359 13.804 1.00 98.44 83 TRP A O 1
ATOM 646 N N . ASP A 1 84 ? -4.954 4.451 15.640 1.00 97.88 84 ASP A N 1
ATOM 647 C CA . ASP A 1 84 ? -5.596 3.300 16.258 1.00 97.88 84 ASP A CA 1
ATOM 648 C C . ASP A 1 84 ? -6.839 2.889 15.442 1.00 97.88 84 ASP A C 1
ATOM 650 O O . ASP A 1 84 ? -7.635 3.727 15.006 1.00 97.88 84 ASP A O 1
ATOM 654 N N . LEU A 1 85 ? -6.998 1.590 15.187 1.00 97.19 85 LEU A N 1
ATOM 655 C CA . LEU A 1 85 ? -8.070 1.059 14.345 1.00 97.19 85 LEU A CA 1
ATOM 656 C C . LEU A 1 85 ? -9.447 1.188 15.007 1.00 97.19 85 LEU A C 1
ATOM 658 O O . LEU A 1 85 ? -10.446 1.355 14.298 1.00 97.19 85 LEU A O 1
ATOM 662 N N . ALA A 1 86 ? -9.530 1.100 16.336 1.00 95.81 86 ALA A N 1
ATOM 663 C CA . ALA A 1 86 ? -10.787 1.253 17.059 1.00 95.81 86 ALA A CA 1
ATOM 664 C C . ALA A 1 86 ? -11.241 2.720 17.044 1.00 95.81 86 ALA A C 1
ATOM 666 O O . ALA A 1 86 ? -12.388 2.983 16.674 1.00 95.81 86 ALA A O 1
ATOM 667 N N . ALA A 1 87 ? -10.334 3.666 17.306 1.00 97.00 87 ALA A N 1
ATOM 668 C CA . ALA A 1 87 ? -10.602 5.101 17.176 1.00 97.00 87 ALA A CA 1
ATOM 669 C C . ALA A 1 87 ? -11.034 5.467 15.744 1.00 97.00 87 ALA A C 1
ATOM 671 O O . ALA A 1 87 ? -12.107 6.037 15.531 1.00 97.00 87 ALA A O 1
ATOM 672 N N . PHE A 1 88 ? -10.287 5.007 14.732 1.00 97.38 88 PHE A N 1
ATOM 673 C CA . PHE A 1 88 ? -10.629 5.233 13.324 1.00 97.38 88 PHE A CA 1
ATOM 674 C C . PHE A 1 88 ? -11.998 4.642 12.952 1.00 97.38 88 PHE A C 1
ATOM 676 O O . PHE A 1 88 ? -12.790 5.229 12.207 1.00 97.38 88 PHE A O 1
ATOM 683 N N . THR A 1 89 ? -12.313 3.460 13.485 1.00 95.81 89 THR A N 1
ATOM 684 C CA . THR A 1 89 ? -13.620 2.823 13.309 1.00 95.81 89 THR A CA 1
ATOM 685 C C . THR A 1 89 ? -14.743 3.682 13.882 1.00 95.81 89 THR A C 1
ATOM 687 O O . THR A 1 89 ? -15.763 3.844 13.198 1.00 95.81 89 THR A O 1
ATOM 690 N N . ALA A 1 90 ? -14.532 4.223 15.086 1.00 95.56 90 ALA A N 1
ATOM 691 C CA . ALA A 1 90 ? -15.437 5.108 15.814 1.00 95.56 90 ALA A CA 1
ATOM 692 C C . ALA A 1 90 ? -15.517 6.529 15.228 1.00 95.56 90 ALA A C 1
ATOM 694 O O . ALA A 1 90 ? -16.307 7.336 15.708 1.00 95.56 90 ALA A O 1
ATOM 695 N N . ARG A 1 91 ? -14.768 6.806 14.149 1.00 95.69 91 ARG A N 1
ATOM 696 C CA . ARG A 1 91 ? -14.659 8.116 13.489 1.00 95.69 91 ARG A CA 1
ATOM 697 C C . ARG A 1 91 ? -14.000 9.189 14.363 1.00 95.69 91 ARG A C 1
ATOM 699 O O . ARG A 1 91 ? -14.219 10.375 14.134 1.00 95.69 91 ARG A O 1
ATOM 706 N N . ASP A 1 92 ? -13.180 8.775 15.321 1.00 95.69 92 ASP A N 1
ATOM 707 C CA . ASP A 1 92 ? -12.291 9.673 16.046 1.00 95.69 92 ASP A CA 1
ATOM 708 C C . ASP A 1 92 ? -10.952 9.758 15.308 1.00 95.69 92 ASP A C 1
ATOM 710 O O . ASP A 1 92 ? -10.190 8.790 15.232 1.00 95.69 92 ASP A O 1
ATOM 714 N N . TYR A 1 93 ? -10.693 10.923 14.716 1.00 94.94 93 TYR A N 1
ATOM 715 C CA . TYR A 1 93 ? -9.478 11.191 13.946 1.00 94.94 93 TYR A CA 1
ATOM 716 C C . TYR A 1 93 ? -8.548 12.196 14.630 1.00 94.94 93 TYR A C 1
ATOM 718 O O . TYR A 1 93 ? -7.495 12.500 14.064 1.00 94.94 93 TYR A O 1
ATOM 726 N N . ALA A 1 94 ? -8.922 12.717 15.806 1.00 90.19 94 ALA A N 1
ATOM 727 C CA . ALA A 1 94 ? -8.194 13.794 16.473 1.00 90.19 94 ALA A CA 1
ATOM 728 C C . ALA A 1 94 ? -6.812 13.331 16.965 1.00 90.19 94 ALA A C 1
ATOM 730 O O . ALA A 1 94 ? -5.831 14.063 16.841 1.00 90.19 94 ALA A O 1
ATOM 731 N N . ALA A 1 95 ? -6.720 12.093 17.457 1.00 85.50 95 ALA A N 1
ATOM 732 C CA . ALA A 1 95 ? -5.492 11.495 17.976 1.00 85.50 95 ALA A CA 1
ATOM 733 C C . ALA A 1 95 ? -4.795 10.598 16.932 1.00 85.50 95 ALA A C 1
ATOM 735 O O . ALA A 1 95 ? -4.783 9.370 17.038 1.00 85.50 95 ALA A O 1
ATOM 736 N N . GLY A 1 96 ? -4.215 11.205 15.892 1.00 90.00 96 GLY A N 1
ATOM 737 C CA . GLY A 1 96 ? -3.325 10.487 14.972 1.00 90.00 96 GLY A CA 1
ATOM 738 C C . GLY A 1 96 ? -2.058 9.999 15.686 1.00 90.00 96 GLY A C 1
ATOM 739 O O . GLY A 1 96 ? -1.463 10.738 16.463 1.00 90.00 96 GLY A O 1
ATOM 740 N N . LEU A 1 97 ? -1.627 8.768 15.404 1.00 96.50 97 LEU A N 1
ATOM 741 C CA . LEU A 1 97 ? -0.395 8.190 15.955 1.00 96.50 97 LEU A CA 1
ATOM 742 C C . LEU A 1 97 ? 0.859 8.674 15.217 1.00 96.50 97 LEU A C 1
ATOM 744 O O . LEU A 1 97 ? 1.925 8.776 15.812 1.00 96.50 97 LEU A O 1
ATOM 748 N N . ALA A 1 98 ? 0.736 8.935 13.915 1.00 97.31 98 ALA A N 1
ATOM 749 C CA . ALA A 1 98 ? 1.824 9.416 13.071 1.00 97.31 98 ALA A CA 1
ATOM 750 C C . ALA A 1 98 ? 1.278 10.119 11.827 1.00 97.31 98 ALA A C 1
ATOM 752 O O . ALA A 1 98 ? 0.239 9.715 11.306 1.00 97.31 98 ALA A O 1
ATOM 753 N N . ASP A 1 99 ? 2.004 11.114 11.316 1.00 96.88 99 ASP A N 1
ATOM 754 C CA . ASP A 1 99 ? 1.749 11.759 10.025 1.00 96.88 99 ASP A CA 1
ATOM 755 C C . ASP A 1 99 ? 3.075 12.103 9.339 1.00 96.88 99 ASP A C 1
ATOM 757 O O . ASP A 1 99 ? 3.778 13.029 9.744 1.00 96.88 99 ASP A O 1
ATOM 761 N N . LEU A 1 100 ? 3.416 11.358 8.290 1.00 96.94 100 LEU A N 1
ATOM 762 C CA . LEU A 1 100 ? 4.714 11.437 7.628 1.00 96.94 100 LEU A CA 1
ATOM 763 C C . LEU A 1 100 ? 4.579 11.608 6.112 1.00 96.94 100 LEU A C 1
ATOM 765 O O . LEU A 1 100 ? 3.617 11.162 5.480 1.00 96.94 100 LEU A O 1
ATOM 769 N N . ALA A 1 101 ? 5.576 12.256 5.514 1.00 97.19 101 ALA A N 1
ATOM 770 C CA . ALA A 1 101 ? 5.695 12.335 4.065 1.00 97.19 101 ALA A CA 1
ATOM 771 C C . ALA A 1 101 ? 6.011 10.953 3.473 1.00 97.19 101 ALA A C 1
ATOM 773 O O . ALA A 1 101 ? 6.742 10.165 4.072 1.00 97.19 101 ALA A O 1
ATOM 774 N N . GLN A 1 102 ? 5.506 10.668 2.270 1.00 98.00 102 GLN A N 1
ATOM 775 C CA . GLN A 1 102 ? 5.981 9.512 1.518 1.00 98.00 102 GLN A CA 1
ATOM 776 C C . GLN A 1 102 ? 7.365 9.817 0.935 1.00 98.00 102 GLN A C 1
ATOM 778 O O . GLN A 1 102 ? 7.484 10.575 -0.027 1.00 98.00 102 GLN A O 1
ATOM 783 N N . THR A 1 103 ? 8.403 9.184 1.472 1.00 97.75 103 THR A N 1
ATOM 784 C CA . THR A 1 103 ? 9.786 9.323 1.001 1.00 97.75 103 THR A CA 1
ATOM 785 C C . THR A 1 103 ? 10.380 7.960 0.651 1.00 97.75 103 THR A C 1
ATOM 787 O O . THR A 1 103 ? 9.892 6.912 1.073 1.00 97.75 103 THR A O 1
ATOM 790 N N . GLY A 1 104 ? 11.428 7.954 -0.178 1.00 97.50 104 GLY A N 1
ATOM 791 C CA . GLY A 1 104 ? 12.279 6.776 -0.359 1.00 97.50 104 GLY A CA 1
ATOM 792 C C . GLY A 1 104 ? 11.611 5.527 -0.951 1.00 97.50 104 GLY A C 1
ATOM 793 O O . GLY A 1 104 ? 12.168 4.441 -0.813 1.00 97.50 104 GLY A O 1
ATOM 794 N N . ALA A 1 105 ? 10.451 5.634 -1.610 1.00 98.12 105 ALA A N 1
ATOM 795 C CA . ALA A 1 105 ? 9.786 4.482 -2.237 1.00 98.12 105 ALA A CA 1
ATOM 796 C C . ALA A 1 105 ? 10.671 3.817 -3.313 1.00 98.12 105 ALA A C 1
ATOM 798 O O . ALA A 1 105 ? 10.733 2.596 -3.406 1.00 98.12 105 ALA A O 1
ATOM 799 N N . HIS A 1 106 ? 11.406 4.626 -4.080 1.00 98.56 106 HIS A N 1
ATOM 800 C CA . HIS A 1 106 ? 12.277 4.189 -5.169 1.00 98.56 106 HIS A CA 1
ATOM 801 C C . HIS A 1 106 ? 13.477 5.156 -5.321 1.00 98.56 106 HIS A C 1
ATOM 803 O O . HIS A 1 106 ? 13.365 6.303 -4.876 1.00 98.56 106 HIS A O 1
ATOM 809 N N . PRO A 1 107 ? 14.649 4.731 -5.849 1.00 97.75 107 PRO A N 1
ATOM 810 C CA . PRO A 1 107 ? 15.767 5.637 -6.151 1.00 97.75 107 PRO A CA 1
ATOM 811 C C . PRO A 1 107 ? 15.420 6.720 -7.176 1.00 97.75 107 PRO A C 1
ATOM 813 O O . PRO A 1 107 ? 15.786 7.873 -6.982 1.00 97.75 107 PRO A O 1
ATOM 816 N N . ASP A 1 108 ? 14.687 6.349 -8.224 1.00 97.25 108 ASP A N 1
ATOM 817 C CA . ASP A 1 108 ? 14.040 7.290 -9.138 1.00 97.25 108 ASP A CA 1
ATOM 818 C C . ASP A 1 108 ? 12.683 7.734 -8.553 1.00 97.25 108 ASP A C 1
ATOM 820 O O . ASP A 1 108 ? 11.795 6.888 -8.415 1.00 97.25 108 ASP A O 1
ATOM 824 N N . PRO A 1 109 ? 12.500 9.022 -8.206 1.00 94.06 109 PRO A N 1
ATOM 825 C CA . PRO A 1 109 ? 11.246 9.536 -7.658 1.00 94.06 109 PRO A CA 1
ATOM 826 C C . PRO A 1 109 ? 10.078 9.532 -8.658 1.00 94.06 109 PRO A C 1
ATOM 828 O O . PRO A 1 109 ? 8.934 9.686 -8.229 1.00 94.06 109 PRO A O 1
ATOM 831 N N . ALA A 1 110 ? 10.338 9.368 -9.959 1.00 95.12 110 ALA A N 1
ATOM 832 C CA . ALA A 1 110 ? 9.306 9.261 -10.987 1.00 95.12 110 ALA A CA 1
ATOM 833 C C . ALA A 1 110 ? 8.745 7.837 -11.136 1.00 95.12 110 ALA A C 1
ATOM 835 O O . ALA A 1 110 ? 7.688 7.663 -11.748 1.00 95.12 110 ALA A O 1
ATOM 836 N N . ALA A 1 111 ? 9.410 6.826 -10.566 1.00 97.38 111 ALA A N 1
ATOM 837 C CA . ALA A 1 111 ? 8.944 5.448 -10.642 1.00 97.38 111 ALA A CA 1
ATOM 838 C C . ALA A 1 111 ? 7.558 5.288 -9.988 1.00 97.38 111 ALA A C 1
ATOM 840 O O . ALA A 1 111 ? 7.284 5.876 -8.931 1.00 97.38 111 ALA A O 1
ATOM 841 N N . PRO A 1 112 ? 6.667 4.476 -10.580 1.00 97.56 112 PRO A N 1
ATOM 842 C CA . PRO A 1 112 ? 5.304 4.356 -10.098 1.00 97.56 112 PRO A CA 1
ATOM 843 C C . PRO A 1 112 ? 5.269 3.679 -8.727 1.00 97.56 112 PRO A C 1
ATOM 845 O O . PRO A 1 112 ? 5.964 2.697 -8.460 1.00 97.56 112 PRO A O 1
ATOM 848 N N . PHE A 1 113 ? 4.428 4.220 -7.848 1.00 97.81 113 PHE A N 1
ATOM 849 C CA . PHE A 1 113 ? 4.116 3.625 -6.555 1.00 97.81 113 PHE A CA 1
ATOM 850 C C . PHE A 1 113 ? 3.028 2.567 -6.719 1.00 97.81 113 PHE A C 1
ATOM 852 O O . PHE A 1 113 ? 1.971 2.859 -7.274 1.00 97.81 113 PHE A O 1
ATOM 859 N N . GLN A 1 114 ? 3.269 1.380 -6.171 1.00 97.81 114 GLN A N 1
ATOM 860 C CA . GLN A 1 114 ? 2.511 0.171 -6.494 1.00 97.81 114 GLN A CA 1
ATOM 861 C C . GLN A 1 114 ? 1.883 -0.496 -5.268 1.00 97.81 114 GLN A C 1
ATOM 863 O O . GLN A 1 114 ? 1.130 -1.456 -5.392 1.00 97.81 114 GLN A O 1
ATOM 868 N N . GLY A 1 115 ? 2.146 0.012 -4.064 1.00 97.62 115 GLY A N 1
ATOM 869 C CA . GLY A 1 115 ? 1.467 -0.441 -2.855 1.00 97.62 115 GLY A CA 1
ATOM 870 C C . GLY A 1 115 ? 2.265 -0.188 -1.587 1.00 97.62 115 GLY A C 1
ATOM 871 O O . GLY A 1 115 ? 3.436 0.184 -1.625 1.00 97.62 115 GLY A O 1
ATOM 872 N N . PHE A 1 116 ? 1.618 -0.403 -0.447 1.00 98.25 116 PHE A N 1
ATOM 873 C CA . PHE A 1 116 ? 2.265 -0.358 0.857 1.00 98.25 116 PHE A CA 1
ATOM 874 C C . PHE A 1 116 ? 1.587 -1.311 1.839 1.00 98.25 116 PHE A C 1
ATOM 876 O O . PHE A 1 116 ? 0.450 -1.731 1.625 1.00 98.25 116 PHE A O 1
ATOM 883 N N . ALA A 1 117 ? 2.285 -1.618 2.926 1.00 98.12 117 ALA A N 1
ATOM 884 C CA . ALA A 1 117 ? 1.778 -2.402 4.042 1.00 98.12 117 ALA A CA 1
ATOM 885 C C . ALA A 1 117 ? 2.281 -1.822 5.371 1.00 98.12 117 ALA A C 1
ATOM 887 O O . ALA A 1 117 ? 3.354 -1.223 5.425 1.00 98.12 117 ALA A O 1
ATOM 888 N N . LEU A 1 118 ? 1.519 -2.026 6.447 1.00 98.00 118 LEU A N 1
ATOM 889 C CA . LEU A 1 118 ? 1.878 -1.611 7.805 1.00 98.00 118 LEU A CA 1
ATOM 890 C C . LEU A 1 118 ? 2.113 -2.847 8.681 1.00 98.00 118 LEU A C 1
ATOM 892 O O . LEU A 1 118 ? 1.250 -3.725 8.753 1.00 98.00 118 LEU A O 1
ATOM 896 N N . HIS A 1 119 ? 3.238 -2.901 9.393 1.00 97.50 119 HIS A N 1
ATOM 897 C CA . HIS A 1 119 ? 3.482 -3.924 10.408 1.00 97.50 119 HIS A CA 1
ATOM 898 C C . HIS A 1 119 ? 4.319 -3.391 11.575 1.00 97.50 119 HIS A C 1
ATOM 900 O O . HIS A 1 119 ? 5.465 -2.988 11.395 1.00 97.50 119 HIS A O 1
ATOM 906 N N . GLY A 1 120 ? 3.756 -3.406 12.786 1.00 96.75 120 GLY A N 1
ATOM 907 C CA . GLY A 1 120 ? 4.424 -2.808 13.942 1.00 96.75 120 GLY A CA 1
ATOM 908 C C . GLY A 1 120 ? 4.561 -1.292 13.781 1.00 96.75 120 GLY A C 1
ATOM 909 O O . GLY A 1 120 ? 3.578 -0.606 13.481 1.00 96.75 120 GLY A O 1
ATOM 910 N N . ASP A 1 121 ? 5.792 -0.808 13.942 1.00 97.81 121 ASP A N 1
ATOM 911 C CA . ASP A 1 121 ? 6.199 0.581 13.688 1.00 97.81 121 ASP A CA 1
ATOM 912 C C . ASP A 1 121 ? 6.812 0.777 12.286 1.00 97.81 121 ASP A C 1
ATOM 914 O O . ASP A 1 121 ? 7.395 1.820 11.997 1.00 97.81 121 ASP A O 1
ATOM 918 N N . HIS A 1 122 ? 6.669 -0.211 11.396 1.00 98.38 122 HIS A N 1
ATOM 919 C CA . HIS A 1 122 ? 7.256 -0.196 10.059 1.00 98.38 122 HIS A CA 1
ATOM 920 C C . HIS A 1 122 ? 6.194 -0.054 8.971 1.00 98.38 122 HIS A C 1
ATOM 922 O O . HIS A 1 122 ? 5.199 -0.789 8.943 1.00 98.38 122 HIS A O 1
ATOM 928 N N . LEU A 1 123 ? 6.444 0.858 8.034 1.00 98.56 123 LEU A N 1
ATOM 929 C CA . LEU A 1 123 ? 5.661 1.020 6.816 1.00 98.56 123 LEU A CA 1
ATOM 930 C C . LEU A 1 123 ? 6.495 0.589 5.614 1.00 98.56 123 LEU A C 1
ATOM 932 O O . LEU A 1 123 ? 7.484 1.230 5.263 1.00 98.56 123 LEU A O 1
ATOM 936 N N . TYR A 1 124 ? 6.072 -0.492 4.966 1.00 98.62 124 TYR A N 1
ATOM 937 C CA . TYR A 1 124 ? 6.729 -1.026 3.780 1.00 98.62 124 TYR A CA 1
ATOM 938 C C . TYR A 1 124 ? 6.094 -0.460 2.521 1.00 98.62 124 TYR A C 1
ATOM 940 O O . TYR A 1 124 ? 4.873 -0.391 2.432 1.00 98.62 124 TYR A O 1
ATOM 948 N N . GLN A 1 125 ? 6.904 -0.106 1.532 1.00 98.62 125 GLN A N 1
ATOM 949 C CA . GLN A 1 125 ? 6.474 0.461 0.258 1.00 98.62 125 GLN A CA 1
ATOM 950 C C . GLN A 1 125 ? 6.946 -0.427 -0.888 1.00 98.62 125 GLN A C 1
ATOM 952 O O . GLN A 1 125 ? 8.019 -1.023 -0.807 1.00 98.62 125 GLN A O 1
ATOM 957 N N . LEU A 1 126 ? 6.162 -0.476 -1.960 1.00 98.62 126 LEU A N 1
ATOM 958 C CA . LEU A 1 126 ? 6.502 -1.128 -3.216 1.00 98.62 126 LEU A CA 1
ATOM 959 C C . LEU A 1 126 ? 6.407 -0.101 -4.343 1.00 98.62 126 LEU A C 1
ATOM 961 O O . LEU A 1 126 ? 5.384 0.571 -4.492 1.00 98.62 126 LEU A O 1
ATOM 965 N N . ALA A 1 127 ? 7.464 0.017 -5.135 1.00 98.62 127 ALA A N 1
ATOM 966 C CA . ALA A 1 127 ? 7.503 0.896 -6.297 1.00 98.62 127 ALA A CA 1
ATOM 967 C C . ALA A 1 127 ? 8.358 0.286 -7.410 1.00 98.62 127 ALA A C 1
ATOM 969 O O . ALA A 1 127 ? 9.261 -0.506 -7.142 1.00 98.62 127 ALA A O 1
ATOM 970 N N . GLY A 1 128 ? 8.069 0.653 -8.651 1.00 98.31 128 GLY A N 1
ATOM 971 C CA . GLY A 1 128 ? 8.768 0.166 -9.836 1.00 98.31 128 GLY A CA 1
ATOM 972 C C . GLY A 1 128 ? 7.812 -0.105 -10.986 1.00 98.31 128 GLY A C 1
ATOM 973 O O . GLY A 1 128 ? 6.609 -0.289 -10.793 1.00 98.31 128 GLY A O 1
ATOM 974 N N . SER A 1 129 ? 8.362 -0.117 -12.185 1.00 98.00 129 SER A N 1
ATOM 975 C CA . SER A 1 129 ? 7.602 -0.124 -13.426 1.00 98.00 129 SER A CA 1
ATOM 976 C C . SER A 1 129 ? 7.351 -1.544 -13.927 1.00 98.00 129 SER A C 1
ATOM 978 O O . SER A 1 129 ? 8.030 -2.501 -13.543 1.00 98.00 129 SER A O 1
ATOM 980 N N . ALA A 1 130 ? 6.396 -1.683 -14.846 1.00 97.25 130 ALA A N 1
ATOM 981 C CA . ALA A 1 130 ? 6.328 -2.864 -15.690 1.00 97.25 130 ALA A CA 1
ATOM 982 C C . ALA A 1 130 ? 7.626 -3.045 -16.495 1.00 97.25 130 ALA A C 1
ATOM 984 O O . ALA A 1 130 ? 8.332 -2.072 -16.776 1.00 97.25 130 ALA A O 1
ATOM 985 N N . TYR A 1 131 ? 7.911 -4.272 -16.932 1.00 97.25 131 TYR A N 1
ATOM 986 C CA . TYR A 1 131 ? 8.889 -4.473 -18.000 1.00 97.25 131 TYR A CA 1
ATOM 987 C C . TYR A 1 131 ? 8.505 -3.697 -19.257 1.00 97.25 131 TYR A C 1
ATOM 989 O O . TYR A 1 131 ? 7.375 -3.783 -19.741 1.00 97.25 131 TYR A O 1
ATOM 997 N N . ASP A 1 132 ? 9.496 -2.995 -19.796 1.00 95.12 132 ASP A N 1
ATOM 998 C CA . ASP A 1 132 ? 9.423 -2.211 -21.020 1.00 95.12 132 ASP A CA 1
ATOM 999 C C . ASP A 1 132 ? 10.737 -2.382 -21.800 1.00 95.12 132 ASP A C 1
ATOM 1001 O O . ASP A 1 132 ? 11.804 -2.246 -21.202 1.00 95.12 132 ASP A O 1
ATOM 1005 N N . PRO A 1 133 ? 10.716 -2.651 -23.118 1.00 93.31 133 PRO A N 1
ATOM 1006 C CA . PRO A 1 133 ? 11.935 -2.904 -23.887 1.00 93.31 133 PRO A CA 1
ATOM 1007 C C . PRO A 1 133 ? 12.983 -1.782 -23.853 1.00 93.31 133 PRO A C 1
ATOM 1009 O O . PRO A 1 133 ? 14.142 -2.045 -24.166 1.00 93.31 133 PRO A O 1
ATOM 1012 N N . ARG A 1 134 ? 12.594 -0.543 -23.527 1.00 94.31 134 ARG A N 1
ATOM 1013 C CA . ARG A 1 134 ? 13.477 0.630 -23.526 1.00 94.31 134 ARG A CA 1
ATOM 1014 C C . ARG A 1 134 ? 13.796 1.108 -22.114 1.00 94.31 134 ARG A C 1
ATOM 1016 O O . ARG A 1 134 ? 14.961 1.321 -21.805 1.00 94.31 134 ARG A O 1
ATOM 1023 N N . ALA A 1 135 ? 12.777 1.294 -21.282 1.00 94.62 135 ALA A N 1
ATOM 1024 C CA . ALA A 1 135 ? 12.918 1.907 -19.963 1.00 94.62 135 ALA A CA 1
ATOM 1025 C C . ALA A 1 135 ? 13.217 0.893 -18.848 1.00 94.62 135 ALA A C 1
ATOM 1027 O O . ALA A 1 135 ? 13.908 1.226 -17.892 1.00 94.62 135 ALA A O 1
ATOM 1028 N N . ASN A 1 136 ? 12.717 -0.341 -18.965 1.00 96.56 136 ASN A N 1
ATOM 1029 C CA . ASN A 1 136 ? 12.864 -1.378 -17.940 1.00 96.56 136 ASN A CA 1
ATOM 1030 C C . ASN A 1 136 ? 12.987 -2.770 -18.588 1.00 96.56 136 ASN A C 1
ATOM 1032 O O . ASN A 1 136 ? 12.075 -3.598 -18.461 1.00 96.56 136 ASN A O 1
ATOM 1036 N N . PRO A 1 137 ? 14.054 -3.019 -19.372 1.00 96.19 137 PRO A N 1
ATOM 1037 C CA . PRO A 1 137 ? 14.147 -4.223 -20.186 1.00 96.19 137 PRO A CA 1
ATOM 1038 C C . PRO A 1 137 ? 14.268 -5.476 -19.305 1.00 96.19 137 PRO A C 1
ATOM 1040 O O . PRO A 1 137 ? 14.986 -5.443 -18.302 1.00 96.19 137 PRO A O 1
ATOM 1043 N N . PRO A 1 138 ? 13.668 -6.620 -19.701 1.00 96.00 138 PRO A N 1
ATOM 1044 C CA . PRO A 1 138 ? 13.738 -7.863 -18.926 1.00 96.00 138 PRO A CA 1
ATOM 1045 C C . PRO A 1 138 ? 15.163 -8.309 -18.562 1.00 96.00 138 PRO A C 1
ATOM 1047 O O . PRO A 1 138 ? 15.380 -8.850 -17.483 1.00 96.00 138 PRO A O 1
ATOM 1050 N N . ALA A 1 139 ? 16.153 -8.028 -19.420 1.00 96.00 139 ALA A N 1
ATOM 1051 C CA . ALA A 1 139 ? 17.563 -8.345 -19.175 1.00 96.00 139 ALA A CA 1
ATOM 1052 C C . ALA A 1 139 ? 18.157 -7.634 -17.940 1.00 96.00 139 ALA A C 1
ATOM 1054 O O . ALA A 1 139 ? 19.147 -8.099 -17.389 1.00 96.00 139 ALA A O 1
ATOM 1055 N N . GLY A 1 140 ? 17.554 -6.526 -17.494 1.00 96.31 140 GLY A N 1
ATOM 1056 C CA . GLY A 1 140 ? 17.934 -5.822 -16.265 1.00 96.31 140 GLY A CA 1
ATOM 1057 C C . GLY A 1 140 ? 17.268 -6.369 -14.999 1.00 96.31 140 GLY A C 1
ATOM 1058 O O . GLY A 1 140 ? 17.454 -5.795 -13.930 1.00 96.31 140 GLY A O 1
ATOM 1059 N N . HIS A 1 141 ? 16.456 -7.428 -15.116 1.00 97.38 141 HIS A N 1
ATOM 1060 C CA . HIS A 1 141 ? 15.695 -8.083 -14.041 1.00 97.38 141 HIS A CA 1
ATOM 1061 C C . HIS A 1 141 ? 14.679 -7.192 -13.302 1.00 97.38 141 HIS A C 1
ATOM 1063 O O . HIS A 1 141 ? 13.957 -7.673 -12.425 1.00 97.38 141 HIS A O 1
ATOM 1069 N N . GLY A 1 142 ? 14.506 -5.944 -13.732 1.00 96.62 142 GLY A N 1
ATOM 1070 C CA . GLY A 1 142 ? 13.485 -5.028 -13.242 1.00 96.62 142 GLY A CA 1
ATOM 1071 C C . GLY A 1 142 ? 13.985 -4.015 -12.228 1.00 96.62 142 GLY A C 1
ATOM 1072 O O . GLY A 1 142 ? 14.969 -4.213 -11.521 1.00 96.62 142 GLY A O 1
ATOM 1073 N N . ASP A 1 143 ? 13.231 -2.932 -12.126 1.00 97.88 143 ASP A N 1
ATOM 1074 C CA . ASP A 1 143 ? 13.463 -1.792 -11.242 1.00 97.88 143 ASP A CA 1
ATOM 1075 C C . ASP A 1 143 ? 12.633 -1.856 -9.947 1.00 97.88 143 ASP A C 1
ATOM 1077 O O . ASP A 1 143 ? 12.581 -0.893 -9.194 1.00 97.88 143 ASP A O 1
ATOM 1081 N N . THR A 1 144 ? 11.971 -2.971 -9.632 1.00 98.44 144 THR A N 1
ATOM 1082 C CA . THR A 1 144 ? 11.112 -3.030 -8.439 1.00 98.44 144 THR A CA 1
ATOM 1083 C C . THR A 1 144 ? 11.918 -2.892 -7.152 1.00 98.44 144 THR A C 1
ATOM 1085 O O . THR A 1 144 ? 12.823 -3.686 -6.882 1.00 98.44 144 THR A O 1
ATOM 1088 N N . HIS A 1 145 ? 11.527 -1.935 -6.317 1.00 98.62 145 HIS A N 1
ATOM 1089 C CA . HIS A 1 145 ? 12.090 -1.701 -4.998 1.00 98.62 145 HIS A CA 1
ATOM 1090 C C . HIS A 1 145 ? 11.058 -1.925 -3.901 1.00 98.62 145 HIS A C 1
ATOM 1092 O O . HIS A 1 145 ? 9.890 -1.554 -4.022 1.00 98.62 145 HIS A O 1
ATOM 1098 N N . VAL A 1 146 ? 11.539 -2.503 -2.804 1.00 98.62 146 VAL A N 1
ATOM 1099 C CA . VAL A 1 146 ? 10.862 -2.502 -1.512 1.00 98.62 146 VAL A CA 1
ATOM 1100 C C . VAL A 1 146 ? 11.615 -1.550 -0.600 1.00 98.62 146 VAL A C 1
ATOM 1102 O O . VAL A 1 146 ? 12.842 -1.637 -0.500 1.00 98.62 146 VAL A O 1
ATOM 1105 N N . SER A 1 147 ? 10.905 -0.665 0.086 1.00 98.69 147 SER A N 1
ATOM 1106 C CA . SER A 1 147 ? 11.500 0.180 1.121 1.00 98.69 147 SER A CA 1
ATOM 1107 C C . SER A 1 147 ? 10.703 0.163 2.411 1.00 98.69 147 SER A C 1
ATOM 1109 O O . SER A 1 147 ? 9.558 -0.279 2.429 1.00 98.69 147 SER A O 1
ATOM 1111 N N . CYS A 1 148 ? 11.335 0.590 3.499 1.00 98.75 148 CYS A N 1
ATOM 1112 C CA . CYS A 1 148 ? 10.781 0.574 4.844 1.00 98.75 148 CYS A CA 1
ATOM 1113 C C . CYS A 1 148 ? 10.994 1.936 5.507 1.00 98.75 148 CYS A C 1
ATOM 1115 O O . CYS A 1 148 ? 12.123 2.430 5.540 1.00 98.75 148 CYS A O 1
ATOM 1117 N N . LEU A 1 149 ? 9.915 2.518 6.023 1.00 98.81 149 LEU A N 1
ATOM 1118 C CA . LEU A 1 149 ? 9.927 3.728 6.837 1.00 98.81 149 LEU A CA 1
ATOM 1119 C C . LEU A 1 149 ? 9.622 3.376 8.299 1.00 98.81 149 LEU A C 1
ATOM 1121 O O . LEU A 1 149 ? 8.726 2.566 8.551 1.00 98.81 149 LEU A O 1
ATOM 1125 N N . ASP A 1 150 ? 10.301 4.020 9.248 1.00 98.50 150 ASP A N 1
ATOM 1126 C CA . ASP A 1 150 ? 9.837 4.076 10.642 1.00 98.50 150 ASP A CA 1
ATOM 1127 C C . ASP A 1 150 ? 8.670 5.069 10.723 1.00 98.50 150 ASP A C 1
ATOM 1129 O O . ASP A 1 150 ? 8.802 6.228 10.327 1.00 98.50 150 ASP A O 1
ATOM 1133 N N . ILE A 1 151 ? 7.506 4.640 11.213 1.00 98.19 151 ILE A N 1
ATOM 1134 C CA . ILE A 1 151 ? 6.320 5.509 11.244 1.00 98.19 151 ILE A CA 1
ATOM 1135 C C . ILE A 1 151 ? 6.421 6.634 12.279 1.00 98.19 151 ILE A C 1
ATOM 1137 O O . ILE A 1 151 ? 5.706 7.623 12.163 1.00 98.19 151 ILE A O 1
ATOM 1141 N N . ARG A 1 152 ? 7.269 6.496 13.300 1.00 96.12 152 ARG A N 1
ATOM 1142 C CA . ARG A 1 152 ? 7.412 7.468 14.391 1.00 96.12 152 ARG A CA 1
ATOM 1143 C C . ARG A 1 152 ? 8.276 8.646 13.960 1.00 96.12 152 ARG A C 1
ATOM 1145 O O . ARG A 1 152 ? 8.018 9.770 14.375 1.00 96.12 152 ARG A O 1
ATOM 1152 N N . THR A 1 153 ? 9.291 8.389 13.137 1.00 97.06 153 THR A N 1
ATOM 1153 C CA . THR A 1 153 ? 10.260 9.408 12.697 1.00 97.06 153 THR A CA 1
ATOM 1154 C C . THR A 1 153 ? 10.106 9.794 11.226 1.00 97.06 153 THR A C 1
ATOM 1156 O O . THR A 1 153 ? 10.509 10.886 10.835 1.00 97.06 153 THR A O 1
ATOM 1159 N N . GLY A 1 154 ? 9.527 8.921 10.398 1.00 97.62 154 GLY A N 1
ATOM 1160 C CA . GLY A 1 154 ? 9.522 9.053 8.940 1.00 97.62 154 GLY A CA 1
ATOM 1161 C C . GLY A 1 154 ? 10.857 8.697 8.277 1.00 97.62 154 GLY A C 1
ATOM 1162 O O . GLY A 1 154 ? 11.028 8.950 7.083 1.00 97.62 154 GLY A O 1
ATOM 1163 N N . GLU A 1 155 ? 11.807 8.135 9.027 1.00 98.38 155 GLU A N 1
ATOM 1164 C CA . GLU A 1 155 ? 13.131 7.767 8.529 1.00 98.38 155 GLU A CA 1
ATOM 1165 C C . GLU A 1 155 ? 13.068 6.577 7.565 1.00 98.38 155 GLU A C 1
ATOM 1167 O O . GLU A 1 155 ? 12.380 5.589 7.820 1.00 98.38 155 GLU A O 1
ATOM 1172 N N . LEU A 1 156 ? 13.838 6.652 6.475 1.00 98.62 156 LEU A N 1
ATOM 1173 C CA . LEU A 1 156 ? 14.066 5.531 5.567 1.00 98.62 156 LEU A CA 1
ATOM 1174 C C . LEU A 1 156 ? 15.065 4.548 6.177 1.00 98.62 156 LEU A C 1
ATOM 1176 O O . LEU A 1 156 ? 16.272 4.723 6.044 1.00 98.62 156 LEU A O 1
ATOM 1180 N N . LEU A 1 157 ? 14.546 3.485 6.784 1.00 98.62 157 LEU A N 1
ATOM 1181 C CA . LEU A 1 157 ? 15.356 2.454 7.435 1.00 98.62 157 LEU A CA 1
ATOM 1182 C C . LEU A 1 157 ? 16.074 1.556 6.427 1.00 98.62 157 LEU A C 1
ATOM 1184 O O . LEU A 1 157 ? 17.197 1.116 6.656 1.00 98.62 157 LEU A O 1
ATOM 1188 N N . ALA A 1 158 ? 15.407 1.240 5.316 1.00 98.25 158 ALA A N 1
ATOM 1189 C CA . ALA A 1 158 ? 15.948 0.342 4.308 1.00 98.25 158 ALA A CA 1
ATOM 1190 C C . ALA A 1 158 ? 15.296 0.556 2.942 1.00 98.25 158 ALA A C 1
ATOM 1192 O O . ALA A 1 158 ? 14.120 0.914 2.837 1.00 98.25 158 ALA A O 1
ATOM 1193 N N . ARG A 1 159 ? 16.050 0.261 1.882 1.00 98.44 159 ARG A N 1
ATOM 1194 C CA . ARG A 1 159 ? 15.549 0.178 0.508 1.00 98.44 159 ARG A CA 1
ATOM 1195 C C . ARG A 1 159 ? 16.351 -0.852 -0.273 1.00 98.44 159 ARG A C 1
ATOM 1197 O O . ARG A 1 159 ? 17.571 -0.757 -0.346 1.00 98.44 159 ARG A O 1
ATOM 1204 N N . HIS A 1 160 ? 15.657 -1.794 -0.899 1.00 98.00 160 HIS A N 1
ATOM 1205 C CA . HIS A 1 160 ? 16.265 -2.889 -1.646 1.00 98.00 160 HIS A CA 1
ATOM 1206 C C . HIS A 1 160 ? 15.583 -3.064 -2.997 1.00 98.00 160 HIS A C 1
ATOM 1208 O O . HIS A 1 160 ? 14.355 -3.150 -3.066 1.00 98.00 160 HIS A O 1
ATOM 1214 N N . ARG A 1 161 ? 16.376 -3.188 -4.065 1.00 98.19 161 ARG A N 1
ATOM 1215 C CA . ARG A 1 161 ? 15.887 -3.731 -5.336 1.00 98.19 161 ARG A CA 1
ATOM 1216 C C . ARG A 1 161 ? 15.577 -5.214 -5.145 1.00 98.19 161 ARG A C 1
ATOM 1218 O O . ARG A 1 161 ? 16.343 -5.925 -4.496 1.00 98.19 161 ARG A O 1
ATOM 1225 N N . THR A 1 162 ? 14.473 -5.696 -5.703 1.00 97.50 162 THR A N 1
ATOM 1226 C CA . THR A 1 162 ? 14.126 -7.119 -5.686 1.00 97.50 162 THR A CA 1
ATOM 1227 C C . THR A 1 162 ? 14.003 -7.660 -7.100 1.00 97.50 162 THR A C 1
ATOM 1229 O O . THR A 1 162 ? 13.241 -7.146 -7.914 1.00 97.50 162 THR A O 1
ATOM 1232 N N . GLU A 1 163 ? 14.700 -8.762 -7.354 1.00 97.31 163 GLU A N 1
ATOM 1233 C CA . GLU A 1 163 ? 14.595 -9.537 -8.596 1.00 97.31 163 GLU A CA 1
ATOM 1234 C C . GLU A 1 163 ? 13.527 -10.633 -8.478 1.00 97.31 163 GLU A C 1
ATOM 1236 O O . GLU A 1 163 ? 13.440 -11.535 -9.302 1.00 97.31 163 GLU A O 1
ATOM 1241 N N . ALA A 1 164 ? 12.673 -10.580 -7.448 1.00 97.12 164 ALA A N 1
ATOM 1242 C CA . ALA A 1 164 ? 11.539 -11.493 -7.351 1.00 97.12 164 ALA A CA 1
ATOM 1243 C C . ALA A 1 164 ? 10.738 -11.464 -8.661 1.00 97.12 164 ALA A C 1
ATOM 1245 O O . ALA A 1 164 ? 10.510 -10.392 -9.229 1.00 97.12 164 ALA A O 1
ATOM 1246 N N . ALA A 1 165 ? 10.339 -12.642 -9.135 1.00 96.56 165 ALA A N 1
ATOM 1247 C CA . ALA A 1 165 ? 9.585 -12.800 -10.373 1.00 96.56 165 ALA A CA 1
ATOM 1248 C C . ALA A 1 165 ? 10.303 -12.325 -11.660 1.00 96.56 165 ALA A C 1
ATOM 1250 O O . ALA A 1 165 ? 9.629 -12.071 -12.656 1.00 96.56 165 ALA A O 1
ATOM 1251 N N . TYR A 1 166 ? 11.641 -12.205 -11.676 1.00 96.75 166 TYR A N 1
ATOM 1252 C CA . TYR A 1 166 ? 12.382 -11.726 -12.860 1.00 96.75 166 TYR A CA 1
ATOM 1253 C C . TYR A 1 166 ? 12.147 -12.575 -14.123 1.00 96.75 166 TYR A C 1
ATOM 1255 O O . TYR A 1 166 ? 12.276 -12.093 -15.242 1.00 96.75 166 TYR A O 1
ATOM 1263 N N . SER A 1 167 ? 11.786 -13.849 -13.955 1.00 95.50 167 SER A N 1
ATOM 1264 C CA . SER A 1 167 ? 11.543 -14.786 -15.056 1.00 95.50 167 SER A CA 1
ATOM 1265 C C . SER A 1 167 ? 10.186 -14.603 -15.749 1.00 95.50 167 SER A C 1
ATOM 1267 O O . SER A 1 167 ? 9.896 -15.293 -16.729 1.00 95.50 167 SER A O 1
ATOM 1269 N N . LEU A 1 168 ? 9.329 -13.699 -15.264 1.00 95.31 168 LEU A N 1
ATOM 1270 C CA . LEU A 1 168 ? 8.053 -13.400 -15.906 1.00 95.31 168 LEU A CA 1
ATOM 1271 C C . LEU A 1 168 ? 8.267 -12.613 -17.210 1.00 95.31 168 LEU A C 1
ATOM 1273 O O . LEU A 1 168 ? 9.014 -11.643 -17.246 1.00 95.31 168 LEU A O 1
ATOM 1277 N N . ARG A 1 169 ? 7.550 -12.978 -18.282 1.00 91.81 169 ARG A N 1
ATOM 1278 C CA . ARG A 1 169 ? 7.631 -12.265 -19.578 1.00 91.81 169 ARG A CA 1
ATOM 1279 C C . ARG A 1 169 ? 7.150 -10.817 -19.495 1.00 91.81 169 ARG A C 1
ATOM 1281 O O . ARG A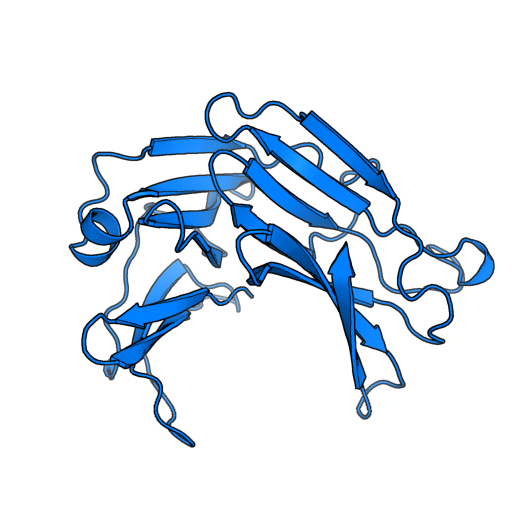 1 169 ? 7.757 -9.920 -20.065 1.00 91.81 169 ARG A O 1
ATOM 1288 N N . HIS A 1 170 ? 6.044 -10.618 -18.792 1.00 94.50 170 HIS A N 1
ATOM 1289 C CA . HIS A 1 170 ? 5.589 -9.317 -18.335 1.00 94.50 170 HIS A CA 1
ATOM 1290 C C . HIS A 1 170 ? 5.677 -9.337 -16.817 1.00 94.50 170 HIS A C 1
ATOM 1292 O O . HIS A 1 170 ? 5.237 -10.309 -16.203 1.00 94.50 170 HIS A O 1
ATOM 1298 N N . ARG A 1 171 ? 6.260 -8.296 -16.239 1.00 96.88 171 ARG A N 1
ATOM 1299 C CA . ARG A 1 171 ? 6.496 -8.196 -14.806 1.00 96.88 171 ARG A CA 1
ATOM 1300 C C . ARG A 1 171 ? 6.168 -6.785 -14.370 1.00 96.88 171 ARG A C 1
ATOM 1302 O O . ARG A 1 171 ? 6.932 -5.878 -14.672 1.00 96.88 171 ARG A O 1
ATOM 1309 N N . GLU A 1 172 ? 5.058 -6.622 -13.670 1.00 97.62 172 GLU A N 1
ATOM 1310 C CA . GLU A 1 172 ? 4.647 -5.351 -13.075 1.00 97.62 172 GLU A CA 1
ATOM 1311 C C . GLU A 1 172 ? 4.328 -5.587 -11.593 1.00 97.62 172 GLU A C 1
ATOM 1313 O O . GLU A 1 172 ? 3.545 -6.492 -11.296 1.00 97.62 172 GLU A O 1
ATOM 1318 N N . PRO A 1 173 ? 4.982 -4.884 -10.650 1.00 97.94 173 PRO A N 1
ATOM 1319 C CA . PRO A 1 173 ? 4.654 -4.994 -9.230 1.00 97.94 173 PRO A CA 1
ATOM 1320 C C . PRO A 1 173 ? 3.279 -4.384 -8.941 1.00 97.94 173 PRO A C 1
ATOM 1322 O O . PRO A 1 173 ? 2.993 -3.284 -9.391 1.00 97.94 173 PRO A O 1
ATOM 1325 N N . GLU A 1 174 ? 2.448 -5.080 -8.170 1.00 96.69 174 GLU A N 1
ATOM 1326 C CA . GLU A 1 174 ? 1.015 -4.776 -8.036 1.00 96.69 174 GLU A CA 1
ATOM 1327 C C . GLU A 1 174 ? 0.514 -5.089 -6.617 1.00 96.69 174 GLU A C 1
ATOM 1329 O O . GLU A 1 174 ? -0.316 -5.970 -6.382 1.00 96.69 174 GLU A O 1
ATOM 1334 N N . GLY A 1 175 ? 1.055 -4.380 -5.631 1.00 96.19 175 GLY A N 1
ATOM 1335 C CA . GLY A 1 175 ? 0.618 -4.478 -4.243 1.00 96.19 175 GLY A CA 1
ATOM 1336 C C . GLY A 1 175 ? 1.553 -5.246 -3.314 1.00 96.19 175 GLY A C 1
ATOM 1337 O O . GLY A 1 175 ? 2.399 -6.053 -3.708 1.00 96.19 175 GLY A O 1
ATOM 1338 N N . LEU A 1 176 ? 1.376 -4.951 -2.029 1.00 96.06 176 LEU A N 1
ATOM 1339 C CA . LEU A 1 176 ? 2.211 -5.408 -0.930 1.00 96.06 176 LEU A CA 1
ATOM 1340 C C . LEU A 1 176 ? 1.321 -5.752 0.266 1.00 96.06 176 LEU A C 1
ATOM 1342 O O . LEU A 1 176 ? 0.363 -5.033 0.544 1.00 96.06 176 LEU A O 1
ATOM 1346 N N . ALA A 1 177 ? 1.638 -6.820 0.991 1.00 96.69 177 ALA A N 1
ATOM 1347 C CA . ALA A 1 177 ? 0.939 -7.181 2.221 1.00 96.69 177 ALA A CA 1
ATOM 1348 C C . ALA A 1 177 ? 1.900 -7.808 3.231 1.00 96.69 177 ALA A C 1
ATOM 1350 O O . ALA A 1 177 ? 2.848 -8.488 2.851 1.00 96.69 177 ALA A O 1
ATOM 1351 N N . VAL A 1 178 ? 1.627 -7.635 4.524 1.00 96.44 178 VAL A N 1
ATOM 1352 C CA . VAL A 1 178 ? 2.293 -8.407 5.578 1.00 96.44 178 VAL A CA 1
ATOM 1353 C C . VAL A 1 178 ? 1.304 -9.415 6.136 1.00 96.44 178 VAL A C 1
ATOM 1355 O O . VAL A 1 178 ? 0.191 -9.054 6.516 1.00 96.44 178 VAL A O 1
ATOM 1358 N N . ARG A 1 179 ? 1.713 -10.681 6.209 1.00 93.06 179 ARG A N 1
ATOM 1359 C CA . ARG A 1 179 ? 0.943 -11.737 6.872 1.00 93.06 179 ARG A CA 1
ATOM 1360 C C . ARG A 1 179 ? 1.841 -12.494 7.833 1.00 93.06 179 ARG A C 1
ATOM 1362 O O . ARG A 1 179 ? 2.915 -12.957 7.459 1.00 93.06 179 ARG A O 1
ATOM 1369 N N . THR A 1 180 ? 1.357 -12.662 9.055 1.00 91.19 180 THR A N 1
ATOM 1370 C CA . THR A 1 180 ? 2.031 -13.450 10.085 1.00 91.19 180 THR A CA 1
ATOM 1371 C C . THR A 1 180 ? 1.598 -14.911 9.990 1.00 91.19 180 THR A C 1
ATOM 1373 O O . THR A 1 180 ? 0.404 -15.204 9.981 1.00 91.19 180 THR A O 1
ATOM 1376 N N . THR A 1 181 ? 2.561 -15.829 9.909 1.00 88.00 181 THR A N 1
ATOM 1377 C CA . THR A 1 181 ? 2.335 -17.283 9.900 1.00 88.00 181 THR A CA 1
ATOM 1378 C C . THR A 1 181 ? 3.225 -17.911 10.963 1.00 88.00 181 THR A C 1
ATOM 1380 O O . THR A 1 181 ? 4.423 -17.661 10.976 1.00 88.00 181 THR A O 1
ATOM 1383 N N . GLY A 1 182 ? 2.646 -18.666 11.904 1.00 87.94 182 GLY A N 1
ATOM 1384 C CA . GLY A 1 182 ? 3.416 -19.264 13.006 1.00 87.94 182 GLY A CA 1
ATOM 1385 C C . GLY A 1 182 ? 4.145 -18.245 13.896 1.00 87.94 182 GLY A C 1
ATOM 1386 O O . GLY A 1 182 ? 5.184 -18.564 14.456 1.00 87.94 182 GLY A O 1
ATOM 1387 N N . GLY A 1 183 ? 3.640 -17.009 13.992 1.00 89.38 183 GLY A N 1
ATOM 1388 C CA . GLY A 1 183 ? 4.291 -15.911 14.722 1.00 89.38 183 GLY A CA 1
ATOM 1389 C C . GLY A 1 183 ? 5.334 -15.129 13.913 1.00 89.38 183 GLY A C 1
ATOM 1390 O O . GLY A 1 183 ? 5.707 -14.031 14.316 1.00 89.38 183 GLY A O 1
ATOM 1391 N N . THR A 1 184 ? 5.737 -15.616 12.738 1.00 93.19 184 THR A N 1
ATOM 1392 C CA . THR A 1 184 ? 6.709 -14.942 11.868 1.00 93.19 184 THR A CA 1
ATOM 1393 C C . THR A 1 184 ? 6.004 -14.055 10.839 1.00 93.19 184 THR A C 1
ATOM 1395 O O . THR A 1 184 ? 5.140 -14.545 10.103 1.00 93.19 184 THR A O 1
ATOM 1398 N N . PRO A 1 185 ? 6.314 -12.747 10.767 1.00 95.00 185 PRO A N 1
ATOM 1399 C CA . PRO A 1 185 ? 5.804 -11.887 9.709 1.00 95.00 185 PRO A CA 1
ATOM 1400 C C . PRO A 1 185 ? 6.525 -12.170 8.389 1.00 95.00 185 PRO A C 1
ATOM 1402 O O . PRO A 1 185 ? 7.749 -12.213 8.341 1.00 95.00 185 PRO A O 1
ATOM 1405 N N . HIS A 1 186 ? 5.754 -12.305 7.314 1.00 96.56 186 HIS A N 1
ATOM 1406 C CA . HIS A 1 186 ? 6.264 -12.401 5.949 1.00 96.56 186 HIS A CA 1
ATOM 1407 C C . HIS A 1 186 ? 5.745 -11.237 5.120 1.00 96.56 186 HIS A C 1
ATOM 1409 O O . HIS A 1 186 ? 4.565 -10.870 5.217 1.00 96.56 186 HIS A O 1
ATOM 1415 N N . LEU A 1 187 ? 6.621 -10.683 4.285 1.00 96.50 187 LEU A N 1
ATOM 1416 C CA . LEU A 1 187 ? 6.273 -9.611 3.363 1.00 96.50 187 LEU A CA 1
ATOM 1417 C C . LEU A 1 187 ? 5.954 -10.215 1.997 1.00 96.50 187 LEU A C 1
ATOM 1419 O O . LEU A 1 187 ? 6.841 -10.741 1.332 1.00 96.50 187 LEU A O 1
ATOM 1423 N N . TYR A 1 188 ? 4.696 -10.124 1.580 1.00 97.44 188 TYR A N 1
ATOM 1424 C CA . TYR A 1 188 ? 4.188 -10.650 0.319 1.00 97.44 188 TYR A CA 1
ATOM 1425 C C . TYR A 1 188 ? 4.137 -9.558 -0.749 1.00 97.44 188 TYR A C 1
ATOM 1427 O O . TYR A 1 188 ? 3.617 -8.470 -0.503 1.00 97.44 188 TYR A O 1
ATOM 1435 N N . LEU A 1 189 ? 4.640 -9.874 -1.940 1.00 97.75 189 LEU A N 1
ATOM 1436 C CA . LEU A 1 189 ? 4.696 -9.010 -3.112 1.00 97.75 189 LEU A CA 1
ATOM 1437 C C . LEU A 1 189 ? 3.855 -9.615 -4.235 1.00 97.75 189 LEU A C 1
ATOM 1439 O O . LEU A 1 189 ? 4.032 -10.786 -4.585 1.00 97.75 189 LEU A O 1
ATOM 1443 N N . GLY A 1 190 ? 2.975 -8.805 -4.814 1.00 97.62 190 GLY A N 1
ATOM 1444 C CA . GLY A 1 190 ? 2.199 -9.162 -5.992 1.00 97.62 190 GLY A CA 1
ATOM 1445 C C . GLY A 1 190 ? 2.890 -8.756 -7.289 1.00 97.62 190 GLY A C 1
ATOM 1446 O O . GLY A 1 190 ? 3.436 -7.658 -7.370 1.00 97.62 190 GLY A O 1
ATOM 1447 N N . PHE A 1 191 ? 2.842 -9.619 -8.304 1.00 97.88 191 PHE A N 1
ATOM 1448 C CA . PHE A 1 191 ? 3.293 -9.292 -9.657 1.00 97.88 191 PHE A CA 1
ATOM 1449 C C . PHE A 1 191 ? 2.260 -9.706 -10.705 1.00 97.88 191 PHE A C 1
ATOM 1451 O O . PHE A 1 191 ? 1.861 -10.876 -10.767 1.00 97.88 191 PHE A O 1
ATOM 1458 N N . ALA A 1 192 ? 1.875 -8.764 -11.565 1.00 96.88 192 ALA A N 1
ATOM 1459 C CA . ALA A 1 192 ? 1.120 -9.045 -12.776 1.00 96.88 192 ALA A CA 1
ATOM 1460 C C . ALA A 1 192 ? 2.037 -9.557 -13.896 1.00 96.88 192 ALA A C 1
ATOM 1462 O O . ALA A 1 192 ? 3.180 -9.125 -14.060 1.00 96.88 192 ALA A O 1
ATOM 1463 N N . SER A 1 193 ? 1.505 -10.492 -14.681 1.00 94.88 193 SER A N 1
ATOM 1464 C CA . SER A 1 193 ? 2.176 -11.143 -15.807 1.00 94.88 193 SER A CA 1
ATOM 1465 C C . SER A 1 193 ? 1.202 -11.529 -16.918 1.00 94.88 193 SER A C 1
ATOM 1467 O O . SER A 1 193 ? -0.000 -11.294 -16.806 1.00 94.88 193 SER A O 1
ATOM 1469 N N . GLY A 1 194 ? 1.712 -12.131 -17.996 1.00 91.06 194 GLY A N 1
ATOM 1470 C CA . GLY A 1 194 ? 0.912 -12.529 -19.160 1.00 91.06 194 GLY A CA 1
ATOM 1471 C C . GLY A 1 194 ? 0.510 -11.344 -20.035 1.00 91.06 194 GLY A C 1
ATOM 1472 O O . GLY A 1 194 ? 0.965 -10.227 -19.805 1.00 91.06 194 GLY A O 1
ATOM 1473 N N . ASP A 1 195 ? -0.332 -11.578 -21.036 1.00 89.44 195 ASP A N 1
ATOM 1474 C CA . ASP A 1 195 ? -0.725 -10.560 -22.017 1.00 89.44 195 ASP A CA 1
ATOM 1475 C C . ASP A 1 195 ? -1.892 -9.691 -21.528 1.00 89.44 195 ASP A C 1
ATOM 1477 O O . ASP A 1 195 ? -2.650 -10.059 -20.624 1.00 89.44 195 ASP A O 1
ATOM 1481 N N . ARG A 1 196 ? -2.066 -8.513 -22.137 1.00 87.62 196 ARG A N 1
ATOM 1482 C CA . ARG A 1 196 ? -3.239 -7.660 -21.889 1.00 87.62 196 ARG A CA 1
ATOM 1483 C C . ARG A 1 196 ? -4.517 -8.450 -22.211 1.00 87.62 196 ARG A C 1
ATOM 1485 O O . ARG A 1 196 ? -4.619 -9.043 -23.275 1.00 87.62 196 ARG A O 1
ATOM 1492 N N . GLY A 1 197 ? -5.485 -8.450 -21.294 1.00 90.12 197 GLY A N 1
ATOM 1493 C CA . GLY A 1 197 ? -6.723 -9.238 -21.415 1.00 90.12 197 GLY A CA 1
ATOM 1494 C C . GLY A 1 197 ? -6.615 -10.688 -20.924 1.00 90.12 197 GLY A C 1
ATOM 1495 O O . GLY A 1 197 ? -7.639 -11.319 -20.697 1.00 90.12 197 GLY A O 1
ATOM 1496 N N . ALA A 1 198 ? -5.401 -11.189 -20.674 1.00 92.44 198 ALA A N 1
ATOM 1497 C CA . ALA A 1 198 ? -5.130 -12.520 -20.123 1.00 92.44 198 ALA A CA 1
ATOM 1498 C C . ALA A 1 198 ? -4.107 -12.451 -18.972 1.00 92.44 198 ALA A C 1
ATOM 1500 O O . ALA A 1 198 ? -3.246 -13.325 -18.819 1.00 92.44 198 ALA A O 1
ATOM 1501 N N . ARG A 1 199 ? -4.173 -11.370 -18.179 1.00 92.75 199 ARG A N 1
ATOM 1502 C CA . ARG A 1 199 ? -3.231 -11.123 -17.087 1.00 92.75 199 ARG A CA 1
ATOM 1503 C C . ARG A 1 199 ? -3.338 -12.218 -16.029 1.00 92.75 199 ARG A C 1
ATOM 1505 O O . ARG A 1 199 ? -4.431 -12.622 -15.640 1.00 92.75 199 ARG A O 1
ATOM 1512 N N . LYS A 1 200 ? -2.184 -12.661 -15.540 1.00 95.31 200 LYS A N 1
ATOM 1513 C CA . LYS A 1 200 ? -2.051 -13.560 -14.390 1.00 95.31 200 LYS A CA 1
ATOM 1514 C C . LYS A 1 200 ? -1.414 -12.807 -13.238 1.00 95.31 200 LYS A C 1
ATOM 1516 O O . LYS A 1 200 ? -0.629 -11.888 -13.465 1.00 95.31 200 LYS A O 1
ATOM 1521 N N . PHE A 1 201 ? -1.708 -13.236 -12.020 1.00 94.25 201 PHE A N 1
ATOM 1522 C CA . PHE A 1 201 ? -1.127 -12.668 -10.815 1.00 94.25 201 PHE A CA 1
ATOM 1523 C C . PHE A 1 201 ? -0.364 -13.738 -10.046 1.00 94.25 201 PHE A C 1
ATOM 1525 O O . PHE A 1 201 ? -0.883 -14.833 -9.829 1.00 94.25 201 PHE A O 1
ATOM 1532 N N . SER A 1 202 ? 0.851 -13.405 -9.629 1.00 95.94 202 SER A N 1
ATOM 1533 C CA . SER A 1 202 ? 1.709 -14.280 -8.836 1.00 95.94 202 SER A CA 1
ATOM 1534 C C . SER A 1 202 ? 2.099 -13.583 -7.543 1.00 95.94 202 SER A C 1
ATOM 1536 O O . SER A 1 202 ? 2.351 -12.379 -7.527 1.00 95.94 202 SER A O 1
ATOM 1538 N N . ILE A 1 203 ? 2.166 -14.354 -6.462 1.00 96.69 203 ILE A N 1
ATOM 1539 C CA . ILE A 1 203 ? 2.534 -13.865 -5.137 1.00 96.69 203 ILE A CA 1
ATOM 1540 C C . ILE A 1 203 ? 3.886 -14.469 -4.757 1.00 96.69 203 ILE A C 1
ATOM 1542 O O . ILE A 1 203 ? 4.065 -15.684 -4.804 1.00 96.69 203 ILE A O 1
ATOM 1546 N N . TYR A 1 204 ? 4.817 -13.612 -4.354 1.00 96.69 204 TYR A N 1
ATOM 1547 C CA . TYR A 1 204 ? 6.125 -13.976 -3.810 1.00 96.69 204 TYR A CA 1
ATOM 1548 C C . TYR A 1 204 ? 6.219 -13.452 -2.381 1.00 96.69 204 TYR A C 1
ATOM 1550 O O . TYR A 1 204 ? 5.487 -12.532 -2.025 1.00 96.69 204 TYR A O 1
ATOM 1558 N N . TYR A 1 205 ? 7.114 -13.993 -1.560 1.00 95.50 205 TYR A N 1
ATOM 1559 C CA . TYR A 1 205 ? 7.331 -13.467 -0.215 1.00 95.50 205 TYR A CA 1
ATOM 1560 C C . TYR A 1 205 ? 8.807 -13.448 0.169 1.00 95.50 205 TYR A C 1
ATOM 1562 O O . TYR A 1 205 ? 9.639 -14.099 -0.468 1.00 95.50 205 TYR A O 1
ATOM 1570 N N . LYS A 1 206 ? 9.110 -12.649 1.189 1.00 89.50 206 LYS A N 1
ATOM 1571 C CA . LYS A 1 206 ? 10.379 -12.610 1.913 1.00 89.50 206 LYS A CA 1
ATOM 1572 C C . LYS A 1 206 ? 10.118 -12.932 3.379 1.00 89.50 206 LYS A C 1
ATOM 1574 O O . LYS A 1 206 ? 9.024 -12.560 3.876 1.00 89.50 206 LYS A O 1
#

Foldseek 3Di:
DAWEWDQDPVRWIKIKFADPDDPRKGQWIWIDTDDPPDDDDPVRIDTARLDPQWINFHWADAPVQQKIWTWIDHPNFTKIWMDRNVCVVVNNNPDIPAIEGDPDLFPPPPWDWAEWYDYDQKIKTWTFAKDDVPPADLVNLGRIKIWIARRNPRDTPDIDGDSVPSVAPIWGWHYWYWDADPNDIKIKTWIWGDDVVPIDIDIDID

Radius of gyration: 17.2 Å; chains: 1; bounding box: 44×39×42 Å

Organism: NCBI:txid68183